Protein AF-0000000078525969 (afdb_homodimer)

Sequence (188 aa):
MNYDGILIGIGTFLIIGLLHPVVIKGEYYFGSRIWPFFLIGGILCIGFSLACAKGVLSALLAVLGFSLLWSIKELSEQKDRVEKGWFPKNPKRKMNYDGILIGIGTFLIIGLLHPVVIKGEYYFGSRIWPFFLIGGILCIGFSLACAKGVLSALLAVLGFSLLWSIKELSEQKDRVEKGWFPKNPKRK

pLDDT: mean 95.32, std 5.13, range [65.12, 98.69]

Organism: NCBI:txid29354

Structure (mmCIF, N/CA/C/O backbone):
data_AF-0000000078525969-model_v1
#
loop_
_entity.id
_entity.type
_entity.pdbx_description
1 polymer 'Membrane protein'
#
loop_
_atom_site.group_PDB
_atom_site.id
_atom_site.type_symbol
_atom_site.label_atom_id
_atom_site.label_alt_id
_atom_site.label_comp_id
_atom_site.label_asym_id
_atom_site.label_entity_id
_atom_site.label_seq_id
_atom_site.pdbx_PDB_ins_code
_atom_site.Cartn_x
_atom_site.Cartn_y
_atom_site.Cartn_z
_atom_site.occupancy
_atom_site.B_iso_or_equiv
_atom_site.auth_seq_id
_atom_site.auth_comp_id
_atom_site.auth_asym_id
_atom_site.auth_atom_id
_atom_site.pdbx_PDB_model_num
ATOM 1 N N . MET A 1 1 ? -7.133 -26.75 0.259 1 67.69 1 MET A N 1
ATOM 2 C CA . MET A 1 1 ? -6.926 -25.359 0.627 1 67.69 1 MET A CA 1
ATOM 3 C C . MET A 1 1 ? -5.75 -24.766 -0.141 1 67.69 1 MET A C 1
ATOM 5 O O . MET A 1 1 ? -4.75 -25.438 -0.377 1 67.69 1 MET A O 1
ATOM 9 N N . ASN A 1 2 ? -6.055 -23.641 -0.739 1 85.75 2 ASN A N 1
ATOM 10 C CA . ASN A 1 2 ? -4.992 -22.953 -1.462 1 85.75 2 ASN A CA 1
ATOM 11 C C . ASN A 1 2 ? -4.25 -21.969 -0.561 1 85.75 2 ASN A C 1
ATOM 13 O O . ASN A 1 2 ? -4.746 -20.875 -0.289 1 85.75 2 ASN A O 1
ATOM 17 N N . TYR A 1 3 ? -3.074 -22.422 -0.069 1 93.31 3 TYR A N 1
ATOM 18 C CA . TYR A 1 3 ? -2.312 -21.625 0.874 1 93.31 3 TYR A CA 1
ATOM 19 C C . TYR A 1 3 ? -1.424 -20.625 0.141 1 93.31 3 TYR A C 1
ATOM 21 O O . TYR A 1 3 ? -0.856 -19.719 0.758 1 93.31 3 TYR A O 1
ATOM 29 N N . ASP A 1 4 ? -1.367 -20.797 -1.108 1 94.25 4 ASP A N 1
ATOM 30 C CA . ASP A 1 4 ? -0.533 -19.906 -1.896 1 94.25 4 ASP A CA 1
ATOM 31 C C . ASP A 1 4 ? -1.059 -18.469 -1.828 1 94.25 4 ASP A C 1
ATOM 33 O O . ASP A 1 4 ? -0.278 -17.516 -1.735 1 94.25 4 ASP A O 1
ATOM 37 N N . GLY A 1 5 ? -2.365 -18.422 -1.893 1 95.56 5 GLY A N 1
ATOM 38 C CA . GLY A 1 5 ? -2.961 -17.094 -1.803 1 95.56 5 GLY A CA 1
ATOM 39 C C . GLY A 1 5 ? -2.625 -16.375 -0.509 1 95.56 5 GLY A C 1
ATOM 40 O O . GLY A 1 5 ? -2.314 -15.188 -0.518 1 95.56 5 GLY A O 1
ATOM 41 N N . ILE A 1 6 ? -2.65 -17.078 0.579 1 96.19 6 ILE A N 1
ATOM 42 C CA . ILE A 1 6 ? -2.371 -16.516 1.893 1 96.19 6 ILE A CA 1
ATOM 43 C C . ILE A 1 6 ? -0.908 -16.094 1.971 1 96.19 6 ILE A C 1
ATOM 45 O O . ILE A 1 6 ? -0.597 -15 2.463 1 96.19 6 ILE A O 1
ATOM 49 N N . LEU A 1 7 ? -0.068 -16.859 1.458 1 96.62 7 LEU A N 1
ATOM 50 C CA . LEU A 1 7 ? 1.354 -16.531 1.441 1 96.62 7 LEU A CA 1
ATOM 51 C C . LEU A 1 7 ? 1.615 -15.273 0.619 1 96.62 7 LEU A C 1
ATOM 53 O O . LEU A 1 7 ? 2.396 -14.414 1.026 1 96.62 7 LEU A O 1
ATOM 57 N N . ILE A 1 8 ? 0.982 -15.164 -0.495 1 97.44 8 ILE A N 1
ATOM 58 C CA . ILE A 1 8 ? 1.133 -13.992 -1.352 1 97.44 8 ILE A CA 1
ATOM 59 C C . ILE A 1 8 ? 0.577 -12.766 -0.643 1 97.44 8 ILE A C 1
ATOM 61 O O . ILE A 1 8 ? 1.186 -11.688 -0.677 1 97.44 8 ILE A O 1
ATOM 65 N N . GLY A 1 9 ? -0.574 -12.945 0.015 1 97.31 9 GLY A N 1
ATOM 66 C CA . GLY A 1 9 ? -1.135 -11.836 0.772 1 97.31 9 GLY A CA 1
ATOM 67 C C . GLY A 1 9 ? -0.206 -11.32 1.856 1 97.31 9 GLY A C 1
ATOM 68 O O . GLY A 1 9 ? 0.062 -10.117 1.936 1 97.31 9 GLY A O 1
ATOM 69 N N . ILE A 1 10 ? 0.305 -12.219 2.637 1 97.31 10 ILE A N 1
ATOM 70 C CA . ILE A 1 10 ? 1.215 -11.859 3.719 1 97.31 10 ILE A CA 1
ATOM 71 C C . ILE A 1 10 ? 2.488 -11.25 3.143 1 97.31 10 ILE A C 1
ATOM 73 O O . ILE A 1 10 ? 2.943 -10.203 3.607 1 97.31 10 ILE A O 1
ATOM 77 N N . GLY A 1 11 ? 3.066 -11.898 2.125 1 97.94 11 GLY A N 1
ATOM 78 C CA . GLY A 1 11 ? 4.258 -11.367 1.477 1 97.94 11 GLY A CA 1
ATOM 79 C C . GLY A 1 11 ? 4.059 -9.984 0.896 1 97.94 11 GLY A C 1
ATOM 80 O O . GLY A 1 11 ? 4.953 -9.133 0.975 1 97.94 11 GLY A O 1
ATOM 81 N N . THR A 1 12 ? 2.902 -9.742 0.298 1 98.25 12 THR A N 1
ATOM 82 C CA . THR A 1 12 ? 2.562 -8.445 -0.273 1 98.25 12 THR A CA 1
ATOM 83 C C . THR A 1 12 ? 2.615 -7.352 0.793 1 98.25 12 THR A C 1
ATOM 85 O O . THR A 1 12 ? 3.262 -6.32 0.602 1 98.25 12 THR A O 1
ATOM 88 N N . PHE A 1 13 ? 2.053 -7.598 1.927 1 97.31 13 PHE A N 1
ATOM 89 C CA . PHE A 1 13 ? 1.961 -6.559 2.945 1 97.31 13 PHE A CA 1
ATOM 90 C C . PHE A 1 13 ? 3.293 -6.383 3.664 1 97.31 13 PHE A C 1
ATOM 92 O O . PHE A 1 13 ? 3.621 -5.285 4.117 1 97.31 13 PHE A O 1
ATOM 99 N N . LEU A 1 14 ? 4.066 -7.418 3.727 1 97.62 14 LEU A N 1
ATOM 100 C CA . LEU A 1 14 ? 5.426 -7.27 4.234 1 97.62 14 LEU A CA 1
ATOM 101 C C . LEU A 1 14 ? 6.262 -6.398 3.301 1 97.62 14 LEU A C 1
ATOM 103 O O . LEU A 1 14 ? 6.977 -5.5 3.756 1 97.62 14 LEU A O 1
ATOM 107 N N . ILE A 1 15 ? 6.105 -6.602 1.96 1 98.31 15 ILE A N 1
ATOM 108 C CA . ILE A 1 15 ? 6.832 -5.832 0.957 1 98.31 15 ILE A CA 1
ATOM 109 C C . ILE A 1 15 ? 6.43 -4.363 1.038 1 98.31 15 ILE A C 1
ATOM 111 O O . ILE A 1 15 ? 7.285 -3.482 1.141 1 98.31 15 ILE A O 1
ATOM 115 N N . ILE A 1 16 ? 5.125 -4.156 1.036 1 97.06 16 ILE A N 1
ATOM 116 C CA . ILE A 1 16 ? 4.621 -2.787 1.026 1 97.06 16 ILE A CA 1
ATOM 117 C C . ILE A 1 16 ? 4.945 -2.107 2.355 1 97.06 16 ILE A C 1
ATOM 119 O O . ILE A 1 16 ? 5.375 -0.952 2.381 1 97.06 16 ILE A O 1
ATOM 123 N N . GLY A 1 17 ? 4.777 -2.832 3.469 1 94.88 17 GLY A N 1
ATOM 124 C CA . GLY A 1 17 ? 5.098 -2.293 4.781 1 94.88 17 GLY A CA 1
ATOM 125 C C . GLY A 1 17 ? 6.555 -1.887 4.918 1 94.88 17 GLY A C 1
ATOM 126 O O . GLY A 1 17 ? 6.867 -0.883 5.562 1 94.88 17 GLY A O 1
ATOM 127 N N . LEU A 1 18 ? 7.426 -2.559 4.32 1 96.62 18 LEU A N 1
ATOM 128 C CA . LEU A 1 18 ? 8.852 -2.271 4.391 1 96.62 18 LEU A CA 1
ATOM 129 C C . LEU A 1 18 ? 9.227 -1.128 3.451 1 96.62 18 LEU A C 1
ATOM 131 O O . LEU A 1 18 ? 10.117 -0.336 3.756 1 96.62 18 LEU A O 1
ATOM 135 N N . LEU A 1 19 ? 8.547 -0.994 2.367 1 97.25 19 LEU A N 1
ATOM 136 C CA . LEU A 1 19 ? 8.922 0.013 1.379 1 97.25 19 LEU A CA 1
ATOM 137 C C . LEU A 1 19 ? 8.469 1.401 1.822 1 9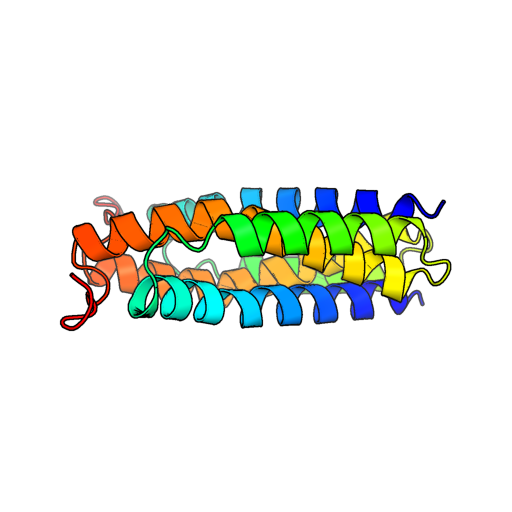7.25 19 LEU A C 1
ATOM 139 O O . LEU A 1 19 ? 9.094 2.404 1.47 1 97.25 19 LEU A O 1
ATOM 143 N N . HIS A 1 20 ? 7.492 1.436 2.764 1 95.06 20 HIS A N 1
ATOM 144 C CA . HIS A 1 20 ? 6.992 2.721 3.238 1 95.06 20 HIS A CA 1
ATOM 145 C C . HIS A 1 20 ? 8.078 3.498 3.975 1 95.06 20 HIS A C 1
ATOM 147 O O . HIS A 1 20 ? 8.445 4.605 3.568 1 95.06 20 HIS A O 1
ATOM 153 N N . PRO A 1 21 ? 8.609 2.947 4.961 1 95.75 21 PRO A N 1
ATOM 154 C CA . PRO A 1 21 ? 9.68 3.689 5.633 1 95.75 21 PRO A CA 1
ATOM 155 C C . PRO A 1 21 ? 10.898 3.908 4.742 1 95.75 21 PRO A C 1
ATOM 157 O O . PRO A 1 21 ? 11.602 4.91 4.891 1 95.75 21 PRO A O 1
ATOM 160 N N . VAL A 1 22 ? 11.125 3.049 3.855 1 97 22 VAL A N 1
ATOM 161 C CA . VAL A 1 22 ? 12.234 3.225 2.924 1 97 22 VAL A CA 1
ATOM 162 C C . VAL A 1 22 ? 12.031 4.5 2.109 1 97 22 VAL A C 1
ATOM 164 O O . VAL A 1 22 ? 12.969 5.281 1.925 1 97 22 VAL A O 1
ATOM 167 N N . VAL A 1 23 ? 10.812 4.691 1.634 1 97.5 23 VAL A N 1
ATOM 168 C CA . VAL A 1 23 ? 10.5 5.875 0.842 1 97.5 23 VAL A CA 1
ATOM 169 C C . VAL A 1 23 ? 10.664 7.129 1.699 1 97.5 23 VAL A C 1
ATOM 171 O O . VAL A 1 23 ? 11.219 8.133 1.245 1 97.5 23 VAL A O 1
ATOM 174 N N . ILE A 1 24 ? 10.227 7.035 2.945 1 96.81 24 ILE A N 1
ATOM 175 C CA . ILE A 1 24 ? 10.312 8.18 3.85 1 96.81 24 ILE A CA 1
ATOM 176 C C . ILE A 1 24 ? 11.781 8.516 4.105 1 96.81 24 ILE A C 1
ATOM 178 O O . ILE A 1 24 ? 12.195 9.664 3.941 1 96.81 24 ILE A O 1
ATOM 182 N N . LYS A 1 25 ? 12.492 7.547 4.453 1 96.5 25 LYS A N 1
ATOM 183 C CA . LYS A 1 25 ? 13.906 7.762 4.742 1 96.5 25 LYS A CA 1
ATOM 184 C C . LYS A 1 25 ? 14.672 8.141 3.479 1 96.5 25 LYS A C 1
ATOM 186 O O . LYS A 1 25 ? 15.609 8.938 3.529 1 96.5 25 LYS A O 1
ATOM 191 N N . GLY A 1 26 ? 14.344 7.523 2.359 1 96.25 26 GLY A N 1
ATOM 192 C CA . GLY A 1 26 ? 14.961 7.887 1.093 1 96.25 26 GLY A CA 1
ATOM 193 C C . GLY A 1 26 ? 14.805 9.352 0.751 1 96.25 26 GLY A C 1
ATOM 194 O O . GLY A 1 26 ? 15.766 10.016 0.35 1 96.25 26 GLY A O 1
ATOM 195 N N . GLU A 1 27 ? 13.562 9.766 0.896 1 95.75 27 GLU A N 1
ATOM 196 C CA . GLU A 1 27 ? 13.32 11.188 0.646 1 95.75 27 GLU A CA 1
ATOM 197 C C . GLU A 1 27 ? 14.094 12.062 1.634 1 95.75 27 GLU A C 1
ATOM 199 O O . GLU A 1 27 ? 14.617 13.109 1.262 1 95.75 27 GLU A O 1
ATOM 204 N N . TYR A 1 28 ? 14.141 11.648 2.875 1 95.94 28 TYR A N 1
ATOM 205 C CA . TYR A 1 28 ? 14.805 12.406 3.932 1 95.94 28 TYR A CA 1
ATOM 206 C C . TYR A 1 28 ? 16.297 12.539 3.652 1 95.94 28 TYR A C 1
ATOM 208 O O . TYR A 1 28 ? 16.844 13.641 3.723 1 95.94 28 TYR A O 1
ATOM 216 N N . TYR A 1 29 ? 16.938 11.531 3.24 1 96.06 29 TYR A N 1
ATOM 217 C CA . TYR A 1 29 ? 18.391 11.523 3.113 1 96.06 29 TYR A CA 1
ATOM 218 C C . TYR A 1 29 ? 18.812 11.922 1.706 1 96.06 29 TYR A C 1
ATOM 220 O O . TYR A 1 29 ? 19.844 12.594 1.527 1 96.06 29 TYR A O 1
ATOM 228 N N . PHE A 1 30 ? 18.078 11.586 0.65 1 95.19 30 PHE A N 1
ATOM 229 C CA . PHE A 1 30 ? 18.562 11.742 -0.715 1 95.19 30 PHE A CA 1
ATOM 230 C C . PHE A 1 30 ? 17.641 12.648 -1.52 1 95.19 30 PHE A C 1
ATOM 232 O O . PHE A 1 30 ? 17.984 13.078 -2.619 1 95.19 30 PHE A O 1
ATOM 239 N N . GLY A 1 31 ? 16.453 12.953 -1 1 92.62 31 GLY A N 1
ATOM 240 C CA . GLY A 1 31 ? 15.477 13.703 -1.769 1 92.62 31 GLY A CA 1
ATOM 241 C C . GLY A 1 31 ? 14.742 12.852 -2.787 1 92.62 31 GLY A C 1
ATOM 242 O O . GLY A 1 31 ? 14.938 11.641 -2.85 1 92.62 31 GLY A O 1
ATOM 243 N N . SER A 1 32 ? 13.891 13.445 -3.549 1 93.94 32 SER A N 1
ATOM 244 C CA . SER A 1 32 ? 13.047 12.719 -4.5 1 93.94 32 SER A CA 1
ATOM 245 C C . SER A 1 32 ? 13.836 12.336 -5.75 1 93.94 32 SER A C 1
ATOM 247 O O . SER A 1 32 ? 13.32 11.641 -6.625 1 93.94 32 SER A O 1
ATOM 249 N N . ARG A 1 33 ? 15.039 12.719 -5.742 1 94 33 ARG A N 1
ATOM 250 C CA . ARG A 1 33 ? 15.859 12.492 -6.93 1 94 33 ARG A CA 1
ATOM 251 C C . ARG A 1 33 ? 16.281 11.031 -7.031 1 94 33 ARG A C 1
ATOM 253 O O . ARG A 1 33 ? 16.812 10.602 -8.062 1 94 33 ARG A O 1
ATOM 260 N N . ILE A 1 34 ? 16.031 10.258 -6.07 1 96.19 34 ILE A N 1
ATOM 261 C CA . ILE A 1 34 ? 16.438 8.852 -6.055 1 96.19 34 ILE A CA 1
ATOM 262 C C . ILE A 1 34 ? 15.43 8.016 -6.828 1 96.19 34 ILE A C 1
ATOM 264 O O . ILE A 1 34 ? 15.508 6.781 -6.836 1 96.19 34 ILE A O 1
ATOM 268 N N . TRP A 1 35 ? 14.461 8.586 -7.504 1 97.06 35 TRP A N 1
ATOM 269 C CA . TRP A 1 35 ? 13.352 7.922 -8.188 1 97.06 35 TRP A CA 1
ATOM 270 C C . TRP A 1 35 ? 13.867 6.941 -9.234 1 97.06 35 TRP A C 1
ATOM 272 O O . TRP A 1 35 ? 13.266 5.891 -9.461 1 97.06 35 TRP A O 1
ATOM 282 N N . PRO A 1 36 ? 15.047 7.199 -9.93 1 98 36 PRO A N 1
ATOM 283 C CA . PRO A 1 36 ? 15.492 6.262 -10.961 1 98 36 PRO A CA 1
ATOM 284 C C . PRO A 1 36 ? 15.859 4.891 -10.398 1 98 36 PRO A C 1
ATOM 286 O O . PRO A 1 36 ? 15.703 3.877 -11.086 1 98 36 PRO A O 1
ATOM 289 N N . PHE A 1 37 ? 16.391 4.867 -9.211 1 97.62 37 PHE A N 1
ATOM 290 C CA . PHE A 1 37 ? 16.719 3.596 -8.578 1 97.62 37 PHE A CA 1
ATOM 291 C C . PHE A 1 37 ? 15.469 2.744 -8.391 1 97.62 37 PHE A C 1
ATOM 293 O O . PHE A 1 37 ? 15.5 1.526 -8.578 1 97.62 37 PHE A O 1
ATOM 300 N N . PHE A 1 38 ? 14.352 3.35 -8.039 1 98.44 38 PHE A N 1
ATOM 301 C CA . PHE A 1 38 ? 13.078 2.646 -7.91 1 98.44 38 PHE A CA 1
ATOM 302 C C . PHE A 1 38 ? 12.578 2.184 -9.273 1 98.44 38 PHE A C 1
ATOM 304 O O . PHE A 1 38 ? 12 1.098 -9.391 1 98.44 38 PHE A O 1
ATOM 311 N N . LEU A 1 39 ? 12.797 2.982 -10.266 1 98.38 39 LEU A N 1
ATOM 312 C CA . LEU A 1 39 ? 12.383 2.627 -11.617 1 98.38 39 LEU A CA 1
ATOM 313 C C . LEU A 1 39 ? 13.141 1.402 -12.117 1 98.38 39 LEU A C 1
ATOM 315 O O . LEU A 1 39 ? 12.531 0.438 -12.586 1 98.38 39 LEU A O 1
ATOM 319 N N . ILE A 1 40 ? 14.438 1.503 -12.008 1 98.62 40 ILE A N 1
ATOM 320 C CA . ILE A 1 40 ? 15.289 0.417 -12.484 1 98.62 40 ILE A CA 1
ATOM 321 C C . ILE A 1 40 ? 14.992 -0.855 -11.695 1 98.62 40 ILE A C 1
ATOM 323 O O . ILE A 1 40 ? 14.812 -1.927 -12.273 1 98.62 40 ILE A O 1
ATOM 327 N N . GLY A 1 41 ? 14.969 -0.744 -10.359 1 98.5 41 GLY A N 1
ATOM 328 C CA . GLY A 1 41 ? 14.625 -1.886 -9.523 1 98.5 41 GLY A CA 1
ATOM 329 C C . GLY A 1 41 ? 13.273 -2.49 -9.859 1 98.5 41 GLY A C 1
ATOM 330 O O . GLY A 1 41 ? 13.125 -3.713 -9.898 1 98.5 41 GLY A O 1
ATOM 331 N N . GLY A 1 42 ? 12.25 -1.605 -10.078 1 98.69 42 GLY A N 1
ATOM 332 C CA . GLY A 1 42 ? 10.922 -2.07 -10.438 1 98.69 42 GLY A CA 1
ATOM 333 C C . GLY A 1 42 ? 10.898 -2.85 -11.734 1 98.69 42 GLY A C 1
ATOM 334 O O . GLY A 1 42 ? 10.305 -3.928 -11.805 1 98.69 42 GLY A O 1
ATOM 335 N N . ILE A 1 43 ? 11.547 -2.357 -12.75 1 98.25 43 ILE A N 1
ATOM 336 C CA . ILE A 1 43 ? 11.586 -2.988 -14.062 1 98.25 43 ILE A CA 1
ATOM 337 C C . ILE A 1 43 ? 12.289 -4.34 -13.969 1 98.25 43 ILE A C 1
ATOM 339 O O . ILE A 1 43 ? 11.82 -5.332 -14.531 1 98.25 43 ILE A O 1
ATOM 343 N N . LEU A 1 44 ? 13.383 -4.398 -13.266 1 98.44 44 LEU A N 1
ATOM 344 C CA . LEU A 1 44 ? 14.133 -5.641 -13.094 1 98.44 44 LEU A CA 1
ATOM 345 C C . LEU A 1 44 ? 13.289 -6.688 -12.375 1 98.44 44 LEU A C 1
ATOM 347 O O . LEU A 1 44 ? 13.258 -7.852 -12.789 1 98.44 44 LEU A O 1
ATOM 351 N N . CYS A 1 45 ? 12.633 -6.316 -11.336 1 98.31 45 CYS A N 1
ATOM 352 C CA . CYS A 1 45 ? 11.805 -7.246 -10.578 1 98.31 45 CYS A CA 1
ATOM 353 C C . CYS A 1 45 ? 10.664 -7.777 -11.438 1 98.31 45 CYS A C 1
ATOM 355 O O . CYS A 1 45 ? 10.352 -8.969 -11.391 1 98.31 45 CYS A O 1
ATOM 357 N N . ILE A 1 46 ? 10.047 -6.895 -12.18 1 97.88 46 ILE A N 1
ATOM 358 C CA . ILE A 1 46 ? 8.961 -7.312 -13.062 1 97.88 46 ILE A CA 1
ATOM 359 C C . ILE A 1 46 ? 9.5 -8.281 -14.117 1 97.88 46 ILE A C 1
ATOM 361 O O . ILE A 1 46 ? 8.875 -9.297 -14.406 1 97.88 46 ILE A O 1
ATOM 365 N N . GLY A 1 47 ? 10.664 -7.961 -14.742 1 97.5 47 GLY A N 1
ATOM 366 C CA . GLY A 1 47 ? 11.305 -8.859 -15.688 1 97.5 47 GLY A CA 1
ATOM 367 C C . GLY A 1 47 ? 11.586 -10.234 -15.102 1 97.5 47 GLY A C 1
ATOM 368 O O . GLY A 1 47 ? 11.289 -11.25 -15.727 1 97.5 47 GLY A O 1
ATOM 369 N N . PHE A 1 48 ? 12.148 -10.281 -13.875 1 97.31 48 PHE A N 1
ATOM 370 C CA . PHE A 1 48 ? 12.461 -11.539 -13.211 1 97.31 48 PHE A CA 1
ATOM 371 C C . PHE A 1 48 ? 11.195 -12.312 -12.883 1 97.31 48 PHE A C 1
ATOM 373 O O . PHE A 1 48 ? 11.188 -13.547 -12.914 1 97.31 48 PHE A O 1
ATOM 380 N N . SER A 1 49 ? 10.156 -11.57 -12.492 1 97.5 49 SER A N 1
ATOM 381 C CA . SER A 1 49 ? 8.875 -12.219 -12.227 1 97.5 49 SER A CA 1
ATOM 382 C C . SER A 1 49 ? 8.391 -13.008 -13.445 1 97.5 49 SER A C 1
ATOM 384 O O . SER A 1 49 ? 7.879 -14.117 -13.305 1 97.5 49 SER A O 1
ATOM 386 N N . LEU A 1 50 ? 8.539 -12.477 -14.633 1 96.25 50 LEU A N 1
ATOM 387 C CA . LEU A 1 50 ? 8.094 -13.102 -15.867 1 96.25 50 LEU A CA 1
ATOM 388 C C . LEU A 1 50 ? 8.898 -14.367 -16.156 1 96.25 50 LEU A C 1
ATOM 390 O O . LEU A 1 50 ? 8.375 -15.32 -16.734 1 96.25 50 LEU A O 1
ATOM 394 N N . ALA A 1 51 ? 10.133 -14.367 -15.719 1 95.44 51 ALA A N 1
ATOM 395 C CA . ALA A 1 51 ? 11.039 -15.484 -15.984 1 95.44 51 ALA A CA 1
ATOM 396 C C . ALA A 1 51 ? 10.922 -16.547 -14.906 1 95.44 51 ALA A C 1
ATOM 398 O O . ALA A 1 51 ? 11.398 -17.672 -15.086 1 95.44 51 ALA A O 1
ATOM 399 N N . CYS A 1 52 ? 10.289 -16.203 -13.797 1 92.94 52 CYS A N 1
ATOM 400 C CA . CYS A 1 52 ? 10.203 -17.094 -12.641 1 92.94 52 CYS A CA 1
ATOM 401 C C . CYS A 1 52 ? 9.078 -18.109 -12.82 1 92.94 52 CYS A C 1
ATOM 403 O O . CYS A 1 52 ? 7.941 -17.734 -13.109 1 92.94 52 CYS A O 1
ATOM 405 N N . ALA A 1 53 ? 9.336 -19.438 -12.633 1 85.88 53 ALA A N 1
ATOM 406 C CA . ALA A 1 53 ? 8.359 -20.5 -12.859 1 85.88 53 ALA A CA 1
ATOM 407 C C . ALA A 1 53 ? 7.539 -20.766 -11.602 1 85.88 53 ALA A C 1
ATOM 409 O O . ALA A 1 53 ? 6.438 -21.328 -11.68 1 85.88 53 ALA A O 1
ATOM 410 N N . LYS A 1 54 ? 8.086 -20.469 -10.469 1 90.94 54 LYS A N 1
ATOM 411 C CA . LYS A 1 54 ? 7.371 -20.719 -9.219 1 90.94 54 LYS A CA 1
ATOM 412 C C . LYS A 1 54 ? 6.289 -19.672 -8.984 1 90.94 54 LYS A C 1
ATOM 414 O O . LYS A 1 54 ? 6.578 -18.469 -8.945 1 90.94 54 LYS A O 1
ATOM 419 N N . GLY A 1 55 ? 5.129 -20.094 -8.789 1 90.56 55 GLY A N 1
ATOM 420 C CA . GLY A 1 55 ? 3.957 -19.234 -8.75 1 90.56 55 GLY A CA 1
ATOM 421 C C . GLY A 1 55 ? 4.035 -18.172 -7.668 1 90.56 55 GLY A C 1
ATOM 422 O O . GLY A 1 55 ? 3.877 -16.969 -7.949 1 90.56 55 GLY A O 1
ATOM 423 N N . VAL A 1 56 ? 4.266 -18.625 -6.449 1 94.81 56 VAL A N 1
ATOM 424 C CA . VAL A 1 56 ? 4.301 -17.703 -5.32 1 94.81 56 VAL A CA 1
ATOM 425 C C . VAL A 1 56 ? 5.457 -16.719 -5.488 1 94.81 56 VAL A C 1
ATOM 427 O O . VAL A 1 56 ? 5.281 -15.516 -5.324 1 94.81 56 VAL A O 1
ATOM 430 N N . LEU A 1 57 ? 6.598 -17.188 -5.855 1 96.06 57 LEU A N 1
ATOM 431 C CA . LEU A 1 57 ? 7.77 -16.344 -6.035 1 96.06 57 LEU A CA 1
ATOM 432 C C . LEU A 1 57 ? 7.559 -15.359 -7.184 1 96.06 57 LEU A C 1
ATOM 434 O O . LEU A 1 57 ? 7.918 -14.18 -7.074 1 96.06 57 LEU A O 1
ATOM 438 N N . SER A 1 58 ? 7.039 -15.812 -8.281 1 97.44 58 SER A N 1
ATOM 439 C CA . SER A 1 58 ? 6.727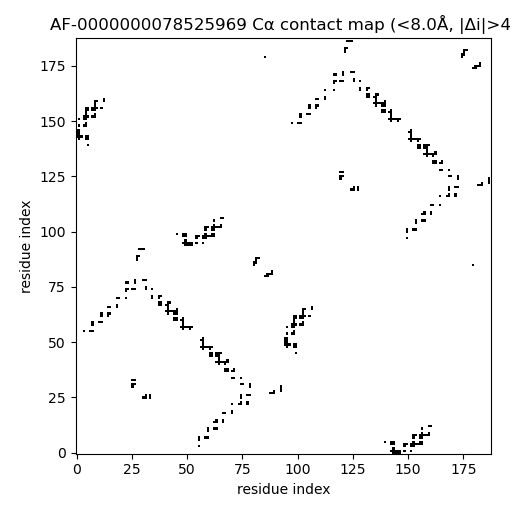 -14.938 -9.406 1 97.44 58 SER A CA 1
ATOM 440 C C . SER A 1 58 ? 5.777 -13.82 -8.992 1 97.44 58 SER A C 1
ATOM 442 O O . SER A 1 58 ? 5.992 -12.656 -9.344 1 97.44 58 SER A O 1
ATOM 444 N N . ALA A 1 59 ? 4.738 -14.18 -8.188 1 97.44 59 ALA A N 1
ATOM 445 C CA . ALA A 1 59 ? 3.756 -13.195 -7.73 1 97.44 59 ALA A CA 1
ATOM 446 C C . ALA A 1 59 ? 4.406 -12.156 -6.832 1 97.44 59 ALA A C 1
ATOM 448 O O . ALA A 1 59 ? 4.18 -10.953 -7 1 97.44 59 ALA A O 1
ATOM 449 N N . LEU A 1 60 ? 5.184 -12.562 -5.938 1 98.19 60 LEU A N 1
ATOM 450 C CA . LEU A 1 60 ? 5.797 -11.648 -4.98 1 98.19 60 LEU A CA 1
ATOM 451 C C . LEU A 1 60 ? 6.848 -10.773 -5.664 1 98.19 60 LEU A C 1
ATOM 453 O O . LEU A 1 60 ? 7.02 -9.609 -5.301 1 98.19 60 LEU A O 1
ATOM 457 N N . LEU A 1 61 ? 7.555 -11.312 -6.656 1 98.19 61 LEU A N 1
ATOM 458 C CA . LEU A 1 61 ? 8.477 -10.508 -7.441 1 98.19 61 LEU A CA 1
ATOM 459 C C . LEU A 1 61 ? 7.734 -9.422 -8.219 1 98.19 61 LEU A C 1
ATOM 461 O O . LEU A 1 61 ? 8.195 -8.281 -8.297 1 98.19 61 LEU A O 1
ATOM 465 N N . ALA A 1 62 ? 6.633 -9.742 -8.758 1 98.31 62 ALA A N 1
ATOM 466 C CA . ALA A 1 62 ? 5.812 -8.758 -9.461 1 98.31 62 ALA A CA 1
ATOM 467 C C . ALA A 1 62 ? 5.301 -7.691 -8.5 1 98.31 62 ALA A C 1
ATOM 469 O O . ALA A 1 62 ? 5.34 -6.496 -8.812 1 98.31 62 ALA A O 1
ATOM 470 N N . VAL A 1 63 ? 4.84 -8.125 -7.367 1 98.44 63 VAL A N 1
ATOM 471 C CA . VAL A 1 63 ? 4.355 -7.191 -6.359 1 98.44 63 VAL A CA 1
ATOM 472 C C . VAL A 1 63 ? 5.492 -6.262 -5.93 1 98.44 63 VAL A C 1
ATOM 474 O O . VAL A 1 63 ? 5.293 -5.055 -5.785 1 98.44 63 VAL A O 1
ATOM 477 N N . LEU A 1 64 ? 6.637 -6.836 -5.695 1 98.62 64 LEU A N 1
ATOM 478 C CA . LEU A 1 64 ? 7.789 -6.012 -5.355 1 98.62 64 LEU A CA 1
ATOM 479 C C . LEU A 1 64 ? 8.102 -5.02 -6.473 1 98.62 64 LEU A C 1
ATOM 481 O O . LEU A 1 64 ? 8.344 -3.842 -6.211 1 98.62 64 LEU A O 1
ATOM 485 N N . GLY A 1 65 ? 8.078 -5.477 -7.676 1 98.62 65 GLY A N 1
ATOM 486 C CA . GLY A 1 65 ? 8.336 -4.598 -8.805 1 98.62 65 GLY A CA 1
ATOM 487 C C . GLY A 1 65 ? 7.359 -3.443 -8.906 1 98.62 65 GLY A C 1
ATOM 488 O O . GLY A 1 65 ? 7.77 -2.285 -9.023 1 98.62 65 GLY A O 1
ATOM 489 N N . PHE A 1 66 ? 6.098 -3.719 -8.789 1 98.5 66 PHE A N 1
ATOM 490 C CA . PHE A 1 66 ? 5.078 -2.68 -8.859 1 98.5 66 PHE A CA 1
ATOM 491 C C . PHE A 1 66 ? 5.148 -1.769 -7.641 1 98.5 66 PHE A C 1
ATOM 493 O O . PHE A 1 66 ? 4.863 -0.572 -7.734 1 98.5 66 PHE A O 1
ATOM 500 N N . SER A 1 67 ? 5.496 -2.322 -6.469 1 98.38 67 SER A N 1
ATOM 501 C CA . SER A 1 67 ? 5.688 -1.498 -5.281 1 98.38 67 SER A CA 1
ATOM 502 C C . SER A 1 67 ? 6.832 -0.509 -5.473 1 98.38 67 SER A C 1
ATOM 504 O O . SER A 1 67 ? 6.746 0.642 -5.039 1 98.38 67 SER A O 1
ATOM 506 N N . LEU A 1 68 ? 7.891 -0.946 -6.078 1 98.56 68 LEU A N 1
ATOM 507 C CA . LEU A 1 68 ? 9.008 -0.054 -6.352 1 98.56 68 LEU A CA 1
ATOM 508 C C . LEU A 1 68 ? 8.602 1.047 -7.328 1 98.56 68 LEU A C 1
ATOM 510 O O . LEU A 1 68 ? 8.969 2.211 -7.141 1 98.56 68 LEU A O 1
ATOM 514 N N . LEU A 1 69 ? 7.855 0.735 -8.281 1 98.19 69 LEU A N 1
ATOM 515 C CA . LEU A 1 69 ? 7.367 1.741 -9.219 1 98.19 69 LEU A CA 1
ATOM 516 C C . LEU A 1 69 ? 6.41 2.705 -8.523 1 98.19 69 LEU A C 1
ATOM 518 O O . LEU A 1 69 ? 6.473 3.916 -8.742 1 98.19 69 LEU A O 1
ATOM 522 N N . TRP A 1 70 ? 5.508 2.154 -7.691 1 97.25 70 TRP A N 1
ATOM 523 C CA . TRP A 1 70 ? 4.578 2.988 -6.938 1 97.25 70 TRP A CA 1
ATOM 524 C C . TRP A 1 70 ? 5.328 3.926 -5.996 1 97.25 70 TRP A C 1
ATOM 526 O O . TRP A 1 70 ? 4.875 5.043 -5.734 1 97.25 70 TRP A O 1
ATOM 536 N N . SER A 1 71 ? 6.484 3.484 -5.52 1 97.56 71 SER A N 1
ATOM 537 C CA . SER A 1 71 ? 7.309 4.266 -4.602 1 97.56 71 SER A CA 1
ATOM 538 C C . SER A 1 71 ? 7.789 5.559 -5.25 1 97.56 71 SER A C 1
ATOM 540 O O . SER A 1 71 ? 8.094 6.527 -4.559 1 97.56 71 SER A O 1
ATOM 542 N N . ILE A 1 72 ? 7.824 5.566 -6.535 1 97.44 72 ILE A N 1
ATOM 543 C CA . ILE A 1 72 ? 8.219 6.781 -7.234 1 97.44 72 ILE A CA 1
ATOM 544 C C . ILE A 1 72 ? 7.191 7.883 -6.977 1 97.44 72 ILE A C 1
ATOM 546 O O . ILE A 1 72 ? 7.551 9.008 -6.633 1 97.44 72 ILE A O 1
ATOM 550 N N . LYS A 1 73 ? 5.914 7.523 -7.172 1 96 73 LYS A N 1
ATOM 551 C CA . LYS A 1 73 ? 4.848 8.469 -6.855 1 96 73 LYS A CA 1
ATOM 552 C C . LYS A 1 73 ? 4.867 8.844 -5.375 1 96 73 LYS A C 1
ATOM 554 O O . LYS A 1 73 ? 4.711 10.016 -5.027 1 96 73 LYS A O 1
ATOM 559 N N . GLU A 1 74 ? 5.09 7.879 -4.574 1 95.88 74 GLU A N 1
ATOM 560 C CA . GLU A 1 74 ? 5.109 8.094 -3.131 1 95.88 74 GLU A CA 1
ATOM 561 C C . GLU A 1 74 ? 6.238 9.031 -2.727 1 95.88 74 GLU A C 1
ATOM 563 O O . GLU A 1 74 ? 6.09 9.82 -1.788 1 95.88 74 GLU A O 1
ATOM 568 N N . LEU A 1 75 ? 7.352 8.891 -3.414 1 96.94 75 LEU A N 1
ATOM 569 C CA . LEU A 1 75 ? 8.477 9.781 -3.158 1 96.94 75 LEU A CA 1
ATOM 570 C C . LEU A 1 75 ? 8.078 11.234 -3.395 1 96.94 75 LEU A C 1
ATOM 572 O O . LEU A 1 75 ? 8.367 12.109 -2.57 1 96.94 75 LEU A O 1
ATOM 576 N N . SER A 1 76 ? 7.434 11.492 -4.453 1 96.25 76 SER A N 1
ATOM 577 C CA . SER A 1 76 ? 6.965 12.836 -4.777 1 96.25 76 SER A CA 1
ATOM 578 C C . SER A 1 76 ? 5.957 13.336 -3.748 1 96.25 76 SER A C 1
ATOM 580 O O . SER A 1 76 ? 6.027 14.484 -3.307 1 96.25 76 SER A O 1
ATOM 582 N N . GLU A 1 77 ? 5.047 12.461 -3.338 1 95.94 77 GLU A N 1
ATOM 583 C CA . GLU A 1 77 ? 4.055 12.828 -2.326 1 95.94 77 GLU A CA 1
ATOM 584 C C . GLU A 1 77 ? 4.719 13.094 -0.979 1 95.94 77 GLU A C 1
ATOM 586 O O . GLU A 1 77 ? 4.289 13.977 -0.235 1 95.94 77 GLU A O 1
ATOM 591 N N . GLN A 1 78 ? 5.676 12.273 -0.75 1 95.56 78 GLN A N 1
ATOM 592 C CA . GLN A 1 78 ? 6.41 12.484 0.492 1 95.56 78 GLN A CA 1
ATOM 593 C C . GLN A 1 78 ? 7.098 13.844 0.504 1 95.56 78 GLN A C 1
ATOM 595 O O . GLN A 1 78 ? 7.098 14.539 1.524 1 95.56 78 GLN A O 1
ATOM 600 N N . LYS A 1 79 ? 7.711 14.195 -0.595 1 96.31 79 LYS A N 1
ATOM 601 C CA . LYS A 1 79 ? 8.297 15.523 -0.724 1 96.31 79 LYS A CA 1
ATOM 602 C C . LYS A 1 79 ? 7.266 16.609 -0.446 1 96.31 79 LYS A C 1
ATOM 604 O O . LYS A 1 79 ? 7.547 17.562 0.275 1 96.31 79 LYS A O 1
ATOM 609 N N . ASP A 1 80 ? 6.062 16.453 -1.036 1 96.69 80 ASP A N 1
ATOM 610 C CA . ASP A 1 80 ? 4.977 17.406 -0.81 1 96.69 80 ASP A CA 1
ATOM 611 C C . ASP A 1 80 ? 4.617 17.484 0.672 1 96.69 80 ASP A C 1
ATOM 613 O O . ASP A 1 80 ? 4.371 18.578 1.199 1 96.69 80 ASP A O 1
ATOM 617 N N . ARG A 1 81 ? 4.609 16.422 1.347 1 95.5 81 ARG A N 1
ATOM 618 C CA . ARG A 1 81 ? 4.285 16.375 2.77 1 95.5 81 ARG A CA 1
ATOM 619 C C . ARG A 1 81 ? 5.336 17.109 3.596 1 95.5 81 ARG A C 1
ATOM 621 O O . ARG A 1 81 ? 5.004 17.766 4.586 1 95.5 81 ARG A O 1
ATOM 628 N N . VAL A 1 82 ? 6.531 16.953 3.16 1 95.38 82 VAL A N 1
ATOM 629 C CA . VAL A 1 82 ? 7.613 17.641 3.85 1 95.38 82 VAL A CA 1
ATOM 630 C C . VAL A 1 82 ? 7.484 19.141 3.641 1 95.38 82 VAL A C 1
ATOM 632 O O . VAL A 1 82 ? 7.637 19.922 4.586 1 95.38 82 VAL A O 1
ATOM 635 N N . GLU A 1 83 ? 7.152 19.5 2.461 1 95.62 83 GLU A N 1
ATOM 636 C CA . GLU A 1 83 ? 6.996 20.906 2.135 1 95.62 83 GLU A CA 1
ATOM 637 C C . GLU A 1 83 ? 5.828 21.531 2.902 1 95.62 83 GLU A C 1
ATOM 639 O O . GLU A 1 83 ? 5.871 22.703 3.266 1 95.62 83 GLU A O 1
ATOM 644 N N . LYS A 1 84 ? 4.828 20.688 3.217 1 95.5 84 LYS A N 1
ATOM 645 C CA . LYS A 1 84 ? 3.66 21.141 3.967 1 95.5 84 LYS A CA 1
ATOM 646 C C . LYS A 1 84 ? 3.932 21.125 5.469 1 95.5 84 LYS A C 1
ATOM 648 O O . LYS A 1 84 ? 3.084 21.531 6.262 1 95.5 84 LYS A O 1
ATOM 653 N N . GLY A 1 85 ? 5.035 20.516 5.832 1 93.25 85 GLY A N 1
ATOM 654 C CA . GLY A 1 85 ? 5.449 20.531 7.227 1 93.25 85 GLY A CA 1
ATOM 655 C C . GLY A 1 85 ? 4.957 19.328 8.008 1 93.25 85 GLY A C 1
ATOM 656 O O . GLY A 1 85 ? 5.008 19.312 9.242 1 93.25 85 GLY A O 1
ATOM 657 N N . TRP A 1 86 ? 4.469 18.375 7.305 1 93.44 86 TRP A N 1
ATOM 658 C CA . TRP A 1 86 ? 3.934 17.188 7.965 1 93.44 86 TRP A CA 1
ATOM 659 C C . TRP A 1 86 ? 5.059 16.281 8.43 1 93.44 86 TRP A C 1
ATOM 661 O O . TRP A 1 86 ? 4.902 15.539 9.406 1 93.44 86 TRP A O 1
ATOM 671 N N . PHE A 1 87 ? 6.223 16.281 7.727 1 93.38 87 PHE A N 1
ATOM 672 C CA . PHE A 1 87 ? 7.41 15.5 8.047 1 93.38 87 PHE A CA 1
ATOM 673 C C . PHE A 1 87 ? 8.648 16.391 8.07 1 93.38 87 PHE A C 1
ATOM 675 O O . PHE A 1 87 ? 8.695 17.422 7.387 1 93.38 87 PHE A O 1
ATOM 682 N N . PRO A 1 88 ? 9.539 15.93 8.805 1 93.19 88 PRO A N 1
ATOM 683 C CA . PRO A 1 88 ? 10.734 16.781 8.922 1 93.19 88 PRO A CA 1
ATOM 684 C C . PRO A 1 88 ? 11.586 16.766 7.652 1 93.19 88 PRO A C 1
ATOM 686 O O . PRO A 1 88 ? 11.703 15.734 6.988 1 93.19 88 PRO A O 1
ATOM 689 N N . LYS A 1 89 ? 12.133 17.938 7.32 1 93.69 89 LYS A N 1
ATOM 690 C CA . LYS A 1 89 ? 13.125 18.094 6.262 1 93.69 89 LYS A CA 1
ATOM 691 C C . LYS A 1 89 ? 14.539 17.859 6.789 1 93.69 89 LYS A C 1
ATOM 693 O O . LYS A 1 89 ? 14.867 18.281 7.906 1 93.69 89 LYS A O 1
ATOM 698 N N . ASN A 1 90 ? 15.289 17.109 5.992 1 93.38 90 ASN A N 1
ATOM 699 C CA . ASN A 1 90 ? 16.688 16.922 6.387 1 93.38 90 ASN A CA 1
ATOM 700 C C . ASN A 1 90 ? 17.469 18.234 6.316 1 93.38 90 ASN A C 1
ATOM 702 O O . ASN A 1 90 ? 17.703 18.766 5.23 1 93.38 90 ASN A O 1
ATOM 706 N N . PRO A 1 91 ? 17.953 18.656 7.43 1 90.56 91 PRO A N 1
ATOM 707 C CA . PRO A 1 91 ? 18.672 19.938 7.434 1 90.56 91 PRO A CA 1
ATOM 708 C C . PRO A 1 91 ? 20.016 19.859 6.723 1 90.56 91 PRO A C 1
ATOM 710 O O . PRO A 1 91 ? 20.594 20.891 6.363 1 90.56 91 PRO A O 1
ATOM 713 N N . LYS A 1 92 ? 20.469 18.734 6.535 1 91.44 92 LYS A N 1
ATOM 714 C CA . LYS A 1 92 ? 21.781 18.562 5.918 1 91.44 92 LYS A CA 1
ATOM 715 C C . LYS A 1 92 ? 21.672 18.469 4.398 1 91.44 92 LYS A C 1
ATOM 717 O O . LYS A 1 92 ? 22.672 18.453 3.691 1 91.44 92 LYS A O 1
ATOM 722 N N . ARG A 1 93 ? 20.438 18.359 3.957 1 82.81 93 ARG A N 1
ATOM 723 C CA . ARG A 1 93 ? 20.219 18.266 2.518 1 82.81 93 ARG A CA 1
ATOM 724 C C . ARG A 1 93 ? 19.953 19.641 1.913 1 82.81 93 ARG A C 1
ATOM 726 O O . ARG A 1 93 ? 19.203 20.438 2.484 1 82.81 93 ARG A O 1
ATOM 733 N N . LYS A 1 94 ? 20.781 20.062 1.113 1 65.12 94 LYS A N 1
ATOM 734 C CA . LYS A 1 94 ? 20.688 21.375 0.458 1 65.12 94 LYS A CA 1
ATOM 735 C C . LYS A 1 94 ? 19.672 21.344 -0.681 1 65.12 94 LYS A C 1
ATOM 737 O O . LYS A 1 94 ? 19.547 20.344 -1.388 1 65.12 94 LYS A O 1
ATOM 742 N N . MET B 1 1 ? 6.527 -18.047 -19.938 1 66.56 1 MET B N 1
ATOM 743 C CA . MET B 1 1 ? 6.352 -16.812 -19.156 1 66.56 1 MET B CA 1
ATOM 744 C C . MET B 1 1 ? 5.18 -16.953 -18.188 1 66.56 1 MET B C 1
ATOM 746 O O . MET B 1 1 ? 4.16 -17.562 -18.531 1 66.56 1 MET B O 1
ATOM 750 N N . ASN B 1 2 ? 5.504 -16.672 -16.953 1 85.25 2 ASN B N 1
ATOM 751 C CA . ASN B 1 2 ? 4.441 -16.719 -15.961 1 85.25 2 ASN B CA 1
ATOM 752 C C . ASN B 1 2 ? 3.748 -15.359 -15.828 1 85.25 2 ASN B C 1
ATOM 754 O O . ASN B 1 2 ? 4.285 -14.438 -15.203 1 85.25 2 ASN B O 1
ATOM 758 N N . TYR B 1 3 ? 2.559 -15.25 -16.484 1 93.19 3 TYR B N 1
ATOM 759 C CA . TYR B 1 3 ? 1.838 -13.977 -16.5 1 93.19 3 TYR B CA 1
ATOM 760 C C . TYR B 1 3 ? 0.974 -13.828 -15.258 1 93.19 3 TYR B C 1
ATOM 762 O O . TYR B 1 3 ? 0.444 -12.742 -14.992 1 93.19 3 TYR B O 1
ATOM 770 N N . ASP B 1 4 ? 0.908 -14.883 -14.547 1 94.19 4 ASP B N 1
ATOM 771 C CA . ASP B 1 4 ? 0.091 -14.836 -13.344 1 94.19 4 ASP B CA 1
ATOM 772 C C . ASP B 1 4 ? 0.658 -13.836 -12.328 1 94.19 4 ASP B C 1
ATOM 774 O O . ASP B 1 4 ? -0.094 -13.109 -11.68 1 94.19 4 ASP B O 1
ATOM 778 N N . GLY B 1 5 ? 1.962 -13.891 -12.281 1 95.5 5 GLY B N 1
ATOM 779 C CA . GLY B 1 5 ? 2.598 -12.953 -11.367 1 95.5 5 GLY B CA 1
ATOM 780 C C . GLY B 1 5 ? 2.301 -11.508 -11.703 1 95.5 5 GLY B C 1
ATOM 781 O O . GLY B 1 5 ? 2.021 -10.703 -10.805 1 95.5 5 GLY B O 1
ATOM 782 N N . ILE B 1 6 ? 2.316 -11.172 -12.953 1 96.12 6 ILE B N 1
ATOM 783 C CA . ILE B 1 6 ? 2.07 -9.805 -13.406 1 96.12 6 ILE B CA 1
ATOM 784 C C . ILE B 1 6 ? 0.62 -9.422 -13.125 1 96.12 6 ILE B C 1
ATOM 786 O O . ILE B 1 6 ? 0.345 -8.32 -12.641 1 96.12 6 ILE B O 1
ATOM 790 N N . LEU B 1 7 ? -0.248 -10.297 -13.352 1 96.62 7 LEU B N 1
ATOM 791 C CA . LEU B 1 7 ? -1.66 -10.055 -13.078 1 96.62 7 LEU B CA 1
ATOM 792 C C . LEU B 1 7 ? -1.897 -9.812 -11.594 1 96.62 7 LEU B C 1
ATOM 794 O O . LEU B 1 7 ? -2.648 -8.914 -11.219 1 96.62 7 LEU B O 1
ATOM 798 N N . ILE B 1 8 ? -1.276 -10.586 -10.781 1 97.44 8 ILE B N 1
ATOM 799 C CA . ILE B 1 8 ? -1.405 -10.43 -9.336 1 97.44 8 ILE B CA 1
ATOM 800 C C . ILE B 1 8 ? -0.807 -9.094 -8.898 1 97.44 8 ILE B C 1
ATOM 802 O O . ILE B 1 8 ? -1.388 -8.383 -8.078 1 97.44 8 ILE B O 1
ATOM 806 N N . GLY B 1 9 ? 0.349 -8.75 -9.492 1 97.38 9 GLY B N 1
ATOM 807 C CA . GLY B 1 9 ? 0.951 -7.465 -9.18 1 97.38 9 GLY B CA 1
ATOM 808 C C . GLY B 1 9 ? 0.052 -6.289 -9.516 1 97.38 9 GLY B C 1
ATOM 809 O O . GLY B 1 9 ? -0.182 -5.418 -8.68 1 97.38 9 GLY B O 1
ATOM 810 N N . ILE B 1 10 ? -0.472 -6.297 -10.703 1 97.31 10 ILE B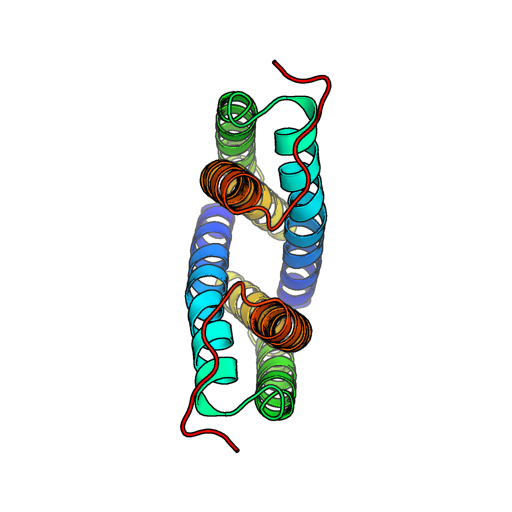 N 1
ATOM 811 C CA . ILE B 1 10 ? -1.356 -5.23 -11.156 1 97.31 10 ILE B CA 1
ATOM 812 C C . ILE B 1 10 ? -2.621 -5.207 -10.297 1 97.31 10 ILE B C 1
ATOM 814 O O . ILE B 1 10 ? -3.043 -4.148 -9.828 1 97.31 10 ILE B O 1
ATOM 818 N N . GLY B 1 11 ? -3.227 -6.379 -10.094 1 98 11 GLY B N 1
ATOM 819 C CA . GLY B 1 11 ? -4.41 -6.473 -9.258 1 98 11 GLY B CA 1
ATOM 820 C C . GLY B 1 11 ? -4.18 -5.98 -7.84 1 98 11 GLY B C 1
ATOM 821 O O . GLY B 1 11 ? -5.047 -5.328 -7.254 1 98 11 GLY B O 1
ATOM 822 N N . THR B 1 12 ? -3.033 -6.297 -7.27 1 98.31 12 THR B N 1
ATOM 823 C CA . THR B 1 12 ? -2.664 -5.863 -5.93 1 98.31 12 THR B CA 1
ATOM 824 C C . THR B 1 12 ? -2.67 -4.34 -5.832 1 98.31 12 THR B C 1
ATOM 826 O O . THR B 1 12 ? -3.289 -3.771 -4.93 1 98.31 12 THR B O 1
ATOM 829 N N . PHE B 1 13 ? -2.094 -3.68 -6.773 1 97.38 13 PHE B N 1
ATOM 830 C CA . PHE B 1 13 ? -1.957 -2.23 -6.684 1 97.38 13 PHE B CA 1
ATOM 831 C C . PHE B 1 13 ? -3.271 -1.54 -7.027 1 97.38 13 PHE B C 1
ATOM 833 O O . PHE B 1 13 ? -3.562 -0.456 -6.516 1 97.38 13 PHE B O 1
ATOM 840 N N . LEU B 1 14 ? -4.07 -2.158 -7.824 1 97.69 14 LEU B N 1
ATOM 841 C CA . LEU B 1 14 ? -5.418 -1.643 -8.039 1 97.69 14 LEU B CA 1
ATOM 842 C C . LEU B 1 14 ? -6.242 -1.726 -6.762 1 97.69 14 LEU B C 1
ATOM 844 O O . LEU B 1 14 ? -6.926 -0.767 -6.395 1 97.69 14 LEU B O 1
ATOM 848 N N . ILE B 1 15 ? -6.113 -2.869 -6.012 1 98.31 15 ILE B N 1
ATOM 849 C CA . ILE B 1 15 ? -6.836 -3.078 -4.762 1 98.31 15 ILE B CA 1
ATOM 850 C C . ILE B 1 15 ? -6.391 -2.043 -3.729 1 98.31 15 ILE B C 1
ATOM 852 O O . ILE B 1 15 ? -7.223 -1.352 -3.137 1 98.31 15 ILE B O 1
ATOM 856 N N . ILE B 1 16 ? -5.086 -1.941 -3.582 1 97.12 16 ILE B N 1
ATOM 857 C CA . ILE B 1 16 ? -4.547 -1.045 -2.564 1 97.12 16 ILE B CA 1
ATOM 858 C C . ILE B 1 16 ? -4.832 0.405 -2.951 1 97.12 16 ILE B C 1
ATOM 860 O O . ILE B 1 16 ? -5.227 1.211 -2.105 1 97.12 16 ILE B O 1
ATOM 864 N N . GLY B 1 17 ? -4.664 0.742 -4.242 1 95 17 GLY B N 1
ATOM 865 C CA . GLY B 1 17 ? -4.953 2.084 -4.723 1 95 17 GLY B CA 1
ATOM 866 C C . GLY B 1 17 ? -6.398 2.496 -4.496 1 95 17 GLY B C 1
ATOM 867 O O . GLY B 1 17 ? -6.672 3.654 -4.172 1 95 17 GLY B O 1
ATOM 868 N N . LEU B 1 18 ? -7.305 1.623 -4.586 1 96.75 18 LEU B N 1
ATOM 869 C CA . LEU B 1 18 ? -8.719 1.906 -4.402 1 96.75 18 LEU B CA 1
ATOM 870 C C . LEU B 1 18 ? -9.07 1.992 -2.92 1 96.75 18 LEU B C 1
ATOM 872 O O . LEU B 1 18 ? -9.945 2.771 -2.529 1 96.75 18 LEU B O 1
ATOM 876 N N . LEU B 1 19 ? -8.398 1.266 -2.1 1 97.38 19 LEU B N 1
ATOM 877 C CA . LEU B 1 19 ? -8.742 1.226 -0.683 1 97.38 19 LEU B CA 1
ATOM 878 C C . LEU B 1 19 ? -8.25 2.477 0.035 1 97.38 19 LEU B C 1
ATOM 880 O O . LEU B 1 19 ? -8.844 2.906 1.025 1 97.38 19 LEU B O 1
ATOM 884 N N . HIS B 1 20 ? -7.27 3.168 -0.6 1 95.19 20 HIS B N 1
ATOM 885 C CA . HIS B 1 20 ? -6.73 4.371 0.021 1 95.19 20 HIS B CA 1
ATOM 886 C C . HIS B 1 20 ? -7.793 5.461 0.125 1 95.19 20 HIS B C 1
ATOM 888 O O . HIS B 1 20 ? -8.125 5.91 1.226 1 95.19 20 HIS B O 1
ATOM 894 N N . PRO B 1 21 ? -8.344 5.828 -0.932 1 95.94 21 PRO B N 1
ATOM 895 C CA . PRO B 1 21 ? -9.383 6.852 -0.815 1 95.94 21 PRO B CA 1
ATOM 896 C C . PRO B 1 21 ? -10.602 6.367 -0.034 1 95.94 21 PRO B C 1
ATOM 898 O O . PRO B 1 21 ? -11.281 7.164 0.617 1 95.94 21 PRO B O 1
ATOM 901 N N . VAL B 1 22 ? -10.852 5.133 -0.076 1 97.06 22 VAL B N 1
ATOM 902 C CA . VAL B 1 22 ? -11.961 4.586 0.698 1 97.06 22 VAL B CA 1
ATOM 903 C C . VAL B 1 22 ? -11.727 4.836 2.186 1 97.06 22 VAL B C 1
ATOM 905 O O . VAL B 1 22 ? -12.641 5.246 2.906 1 97.06 22 VAL B O 1
ATOM 908 N N . VAL B 1 23 ? -10.508 4.598 2.635 1 97.56 23 VAL B N 1
ATOM 909 C CA . VAL B 1 23 ? -10.164 4.805 4.039 1 97.56 23 VAL B CA 1
ATOM 910 C C . VAL B 1 23 ? -10.289 6.285 4.391 1 97.56 23 VAL B C 1
ATOM 912 O O . VAL B 1 23 ? -10.828 6.637 5.441 1 97.56 23 VAL B O 1
ATOM 915 N N . ILE B 1 24 ? -9.844 7.133 3.482 1 96.94 24 ILE B N 1
ATOM 916 C CA . ILE B 1 24 ? -9.898 8.57 3.719 1 96.94 24 ILE B CA 1
ATOM 917 C C . ILE B 1 24 ? -11.352 9.023 3.822 1 96.94 24 ILE B C 1
ATOM 919 O O . ILE B 1 24 ? -11.734 9.68 4.789 1 96.94 24 ILE B O 1
ATOM 923 N N . LYS B 1 25 ? -12.094 8.648 2.869 1 96.56 25 LYS B N 1
ATOM 924 C CA . LYS B 1 25 ? -13.5 9.039 2.859 1 96.56 25 LYS B CA 1
ATOM 925 C C . LYS B 1 25 ? -14.266 8.375 4 1 96.56 25 LYS B C 1
ATOM 927 O O . LYS B 1 25 ? -15.18 8.977 4.57 1 96.56 25 LYS B O 1
ATOM 932 N N . GLY B 1 26 ? -13.953 7.121 4.301 1 96.31 26 GLY B N 1
ATOM 933 C CA . GLY B 1 26 ? -14.57 6.445 5.434 1 96.31 26 GLY B CA 1
ATOM 934 C C . GLY B 1 26 ? -14.375 7.18 6.742 1 96.31 26 GLY B C 1
ATOM 935 O O . GLY B 1 26 ? -15.32 7.352 7.512 1 96.31 26 GLY B O 1
ATOM 936 N N . GLU B 1 27 ? -13.133 7.539 6.938 1 96 27 GLU B N 1
ATOM 937 C CA . GLU B 1 27 ? -12.852 8.305 8.148 1 96 27 GLU B CA 1
ATOM 938 C C . GLU B 1 27 ? -13.594 9.641 8.141 1 96 27 GLU B C 1
ATOM 940 O O . GLU B 1 27 ? -14.102 10.086 9.172 1 96 27 GLU B O 1
ATOM 945 N N . TYR B 1 28 ? -13.641 10.281 6.988 1 96.06 28 TYR B N 1
ATOM 946 C CA . TYR B 1 28 ? -14.273 11.586 6.844 1 96.06 28 TYR B CA 1
ATOM 947 C C . TYR B 1 28 ? -15.766 11.508 7.156 1 96.06 28 TYR B C 1
ATOM 949 O O . TYR B 1 28 ? -16.281 12.32 7.926 1 96.06 28 TYR B O 1
ATOM 957 N N . TYR B 1 29 ? -16.438 10.539 6.703 1 96.19 29 TYR B N 1
ATOM 958 C CA . TYR B 1 29 ? -17.891 10.477 6.809 1 96.19 29 TYR B CA 1
ATOM 959 C C . TYR B 1 29 ? -18.312 9.719 8.062 1 96.19 29 TYR B C 1
ATOM 961 O O . TYR B 1 29 ? -19.312 10.062 8.695 1 96.19 29 TYR B O 1
ATOM 969 N N . PHE B 1 30 ? -17.594 8.695 8.508 1 95.31 30 PHE B N 1
ATOM 970 C CA . PHE B 1 30 ? -18.094 7.801 9.555 1 95.31 30 PHE B CA 1
ATOM 971 C C . PHE B 1 30 ? -17.141 7.793 10.75 1 95.31 30 PHE B C 1
ATOM 973 O O . PHE B 1 30 ? -17.484 7.277 11.812 1 95.31 30 PHE B O 1
ATOM 980 N N . GLY B 1 31 ? -15.953 8.352 10.609 1 92.81 31 GLY B N 1
ATOM 981 C CA . GLY B 1 31 ? -14.961 8.258 11.664 1 92.81 31 GLY B CA 1
ATOM 982 C C . GLY B 1 31 ? -14.258 6.918 11.711 1 92.81 31 GLY B C 1
ATOM 983 O O . GLY B 1 31 ? -14.5 6.055 10.867 1 92.81 31 GLY B O 1
ATOM 984 N N . SER B 1 32 ? -13.406 6.723 12.648 1 94.19 32 SER B N 1
ATOM 985 C CA . SER B 1 32 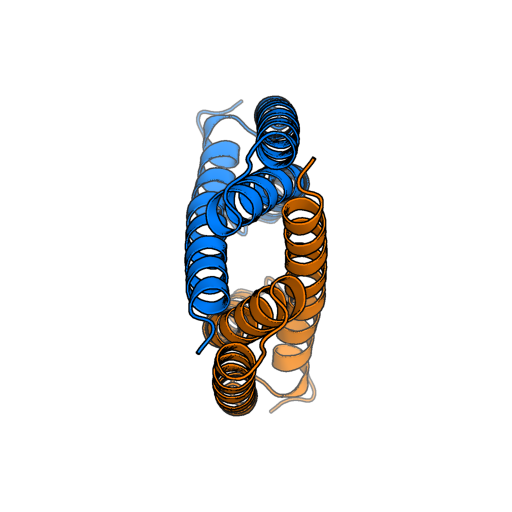? -12.602 5.512 12.742 1 94.19 32 SER B CA 1
ATOM 986 C C . SER B 1 32 ? -13.406 4.352 13.312 1 94.19 32 SER B C 1
ATOM 988 O O . SER B 1 32 ? -12.914 3.221 13.375 1 94.19 32 SER B O 1
ATOM 990 N N . ARG B 1 33 ? -14.602 4.648 13.609 1 94.12 33 ARG B N 1
ATOM 991 C CA . ARG B 1 33 ? -15.43 3.637 14.25 1 94.12 33 ARG B CA 1
ATOM 992 C C . ARG B 1 33 ? -15.898 2.594 13.242 1 94.12 33 ARG B C 1
ATOM 994 O O . ARG B 1 33 ? -16.453 1.561 13.617 1 94.12 33 ARG B O 1
ATOM 1001 N N . ILE B 1 34 ? -15.656 2.773 12.016 1 96.25 34 ILE B N 1
ATOM 1002 C CA . ILE B 1 34 ? -16.109 1.86 10.969 1 96.25 34 ILE B CA 1
ATOM 1003 C C . ILE B 1 34 ? -15.125 0.694 10.852 1 96.25 34 ILE B C 1
ATOM 1005 O O . ILE B 1 34 ? -15.25 -0.132 9.938 1 96.25 34 ILE B O 1
ATOM 1009 N N . TRP B 1 35 ? -14.156 0.552 11.727 1 97.12 35 TRP B N 1
ATOM 1010 C CA . TRP B 1 35 ? -13.078 -0.428 11.664 1 97.12 35 TRP B CA 1
ATOM 1011 C C . TRP B 1 35 ? -13.633 -1.849 11.648 1 97.12 35 TRP B C 1
ATOM 1013 O O . TRP B 1 35 ? -13.062 -2.736 11.008 1 97.12 35 TRP B O 1
ATOM 1023 N N . PRO B 1 36 ? -14.812 -2.162 12.312 1 98.06 36 PRO B N 1
ATOM 1024 C CA . PRO B 1 36 ? -15.289 -3.545 12.32 1 98.06 36 PRO B CA 1
ATOM 1025 C C . PRO B 1 36 ? -15.688 -4.039 10.93 1 98.06 36 PRO B C 1
ATOM 1027 O O . PRO B 1 36 ? -15.578 -5.23 10.641 1 98.06 36 PRO B O 1
ATOM 1030 N N . PHE B 1 37 ? -16.188 -3.164 10.125 1 97.62 37 PHE B N 1
ATOM 1031 C CA . PHE B 1 37 ? -16.562 -3.539 8.766 1 97.62 37 PHE B CA 1
ATOM 1032 C C . PHE B 1 37 ? -15.336 -4.004 7.988 1 97.62 37 PHE B C 1
ATOM 1034 O O . PHE B 1 37 ? -15.406 -4.961 7.211 1 97.62 37 PHE B O 1
ATOM 1041 N N . PHE B 1 38 ? -14.195 -3.369 8.188 1 98.44 38 PHE B N 1
ATOM 1042 C CA . PHE B 1 38 ? -12.945 -3.785 7.562 1 98.44 38 PHE B CA 1
ATOM 1043 C C . PHE B 1 38 ? -12.477 -5.121 8.125 1 98.44 38 PHE B C 1
ATOM 1045 O O . PHE B 1 38 ? -11.938 -5.953 7.395 1 98.44 38 PHE B O 1
ATOM 1052 N N . LEU B 1 39 ? -12.688 -5.312 9.391 1 98.44 39 LEU B N 1
ATOM 1053 C CA . LEU B 1 39 ? -12.305 -6.566 10.023 1 98.44 39 LEU B CA 1
ATOM 1054 C C . LEU B 1 39 ? -13.109 -7.734 9.461 1 98.44 39 LEU B C 1
ATOM 1056 O O . LEU B 1 39 ? -12.531 -8.75 9.055 1 98.44 39 LEU B O 1
ATOM 1060 N N . ILE B 1 40 ? -14.398 -7.547 9.477 1 98.62 40 ILE B N 1
ATOM 1061 C CA . ILE B 1 40 ? -15.297 -8.602 9 1 98.62 40 ILE B CA 1
ATOM 1062 C C . ILE B 1 40 ? -15.023 -8.875 7.523 1 98.62 40 ILE B C 1
ATOM 1064 O O . ILE B 1 40 ? -14.883 -10.031 7.117 1 98.62 40 ILE B O 1
ATOM 1068 N N . GLY B 1 41 ? -14.969 -7.812 6.719 1 98.56 41 GLY B N 1
ATOM 1069 C CA . GLY B 1 41 ? -14.648 -7.969 5.309 1 98.56 41 GLY B CA 1
ATOM 1070 C C . GLY B 1 41 ? -13.32 -8.664 5.07 1 98.56 41 GLY B C 1
ATOM 1071 O O . GLY B 1 41 ? -13.211 -9.516 4.188 1 98.56 41 GLY B O 1
ATOM 1072 N N . GLY B 1 42 ? -12.273 -8.258 5.852 1 98.69 42 GLY B N 1
ATOM 1073 C CA . GLY B 1 42 ? -10.961 -8.883 5.73 1 98.69 42 GLY B CA 1
ATOM 1074 C C . GLY B 1 42 ? -10.977 -10.367 6.023 1 98.69 42 GLY B C 1
ATOM 1075 O O . GLY B 1 42 ? -10.414 -11.164 5.266 1 98.69 42 GLY B O 1
ATOM 1076 N N . ILE B 1 43 ? -11.625 -10.773 7.074 1 98.31 43 ILE B N 1
ATOM 1077 C CA . ILE B 1 43 ? -11.703 -12.172 7.488 1 98.31 43 ILE B CA 1
ATOM 1078 C C . ILE B 1 43 ? -12.445 -12.984 6.43 1 98.31 43 ILE B C 1
ATOM 1080 O O . ILE B 1 43 ? -12.016 -14.078 6.066 1 98.31 43 ILE B O 1
ATOM 1084 N N . LEU B 1 44 ? -13.531 -12.453 5.93 1 98.44 44 LEU B N 1
ATOM 1085 C CA . LEU B 1 44 ? -14.312 -13.141 4.91 1 98.44 44 LEU B CA 1
ATOM 1086 C C . LEU B 1 44 ? -13.492 -13.336 3.639 1 98.44 44 LEU B C 1
ATOM 1088 O O . LEU B 1 44 ? -13.5 -14.422 3.051 1 98.44 44 LEU B O 1
ATOM 1092 N N . CYS B 1 45 ? -12.812 -12.336 3.209 1 98.38 45 CYS B N 1
ATOM 1093 C CA . CYS B 1 45 ? -12 -12.43 2.002 1 98.38 45 CYS B CA 1
ATOM 1094 C C . CYS B 1 45 ? -10.883 -13.453 2.17 1 98.38 45 CYS B C 1
ATOM 1096 O O . CYS B 1 45 ? -10.602 -14.227 1.254 1 98.38 45 CYS B O 1
ATOM 1098 N N . ILE B 1 46 ? -10.25 -13.422 3.311 1 97.94 46 ILE B N 1
ATOM 1099 C CA . ILE B 1 46 ? -9.195 -14.391 3.58 1 97.94 46 ILE B CA 1
ATOM 1100 C C . ILE B 1 46 ? -9.773 -15.805 3.58 1 97.94 46 ILE B C 1
ATOM 1102 O O . ILE B 1 46 ? -9.18 -16.719 3.016 1 97.94 46 ILE B O 1
ATOM 1106 N N . GLY B 1 47 ? -10.945 -16.031 4.25 1 97.56 47 GLY B N 1
ATOM 1107 C CA . GLY B 1 47 ? -11.617 -17.312 4.223 1 97.56 47 GLY B CA 1
ATOM 1108 C C . GLY B 1 47 ? -11.938 -17.797 2.82 1 97.56 47 GLY B C 1
ATOM 1109 O O . GLY B 1 47 ? -11.672 -18.953 2.479 1 97.56 47 GLY B O 1
ATOM 1110 N N . PHE B 1 48 ? -12.477 -16.906 1.97 1 97.38 48 PHE B N 1
ATOM 1111 C CA . PHE B 1 48 ? -12.82 -17.234 0.594 1 97.38 48 PHE B CA 1
ATOM 1112 C C . PHE B 1 48 ? -11.57 -17.547 -0.216 1 97.38 48 PHE B C 1
ATOM 1114 O O . PHE B 1 48 ? -11.594 -18.406 -1.108 1 97.38 48 PHE B O 1
ATOM 1121 N N . SER B 1 49 ? -10.508 -16.797 0.057 1 97.56 49 SER B N 1
ATOM 1122 C CA . SER B 1 49 ? -9.234 -17.078 -0.613 1 97.56 49 SER B CA 1
ATOM 1123 C C . SER B 1 49 ? -8.789 -18.516 -0.384 1 97.56 49 SER B C 1
ATOM 1125 O O . SER B 1 49 ? -8.312 -19.172 -1.307 1 97.56 49 SER B O 1
ATOM 1127 N N . LEU B 1 50 ? -8.945 -19.031 0.818 1 96.38 50 LEU B N 1
ATOM 1128 C CA . LEU B 1 50 ? -8.523 -20.375 1.177 1 96.38 50 LEU B CA 1
ATOM 1129 C C . LEU B 1 50 ? -9.375 -21.422 0.452 1 96.38 50 LEU B C 1
ATOM 1131 O O . LEU B 1 50 ? -8.883 -22.5 0.116 1 96.38 50 LEU B O 1
ATOM 1135 N N . ALA B 1 51 ? -10.602 -21.062 0.169 1 95.62 51 ALA B N 1
ATOM 1136 C CA . ALA B 1 51 ? -11.539 -21.984 -0.463 1 95.62 51 ALA B CA 1
ATOM 1137 C C . ALA B 1 51 ? -11.445 -21.922 -1.984 1 95.62 51 ALA B C 1
ATOM 1139 O O . ALA B 1 51 ? -11.953 -22.797 -2.689 1 95.62 51 ALA B O 1
ATOM 1140 N N . CYS B 1 52 ? -10.789 -20.859 -2.486 1 93.12 52 CYS B N 1
ATOM 1141 C CA . CYS B 1 52 ? -10.711 -20.609 -3.92 1 93.12 52 CYS B CA 1
ATOM 1142 C C . CYS B 1 52 ? -9.617 -21.469 -4.562 1 93.12 52 CYS B C 1
ATOM 1144 O O . CYS B 1 52 ? -8.477 -21.469 -4.098 1 93.12 52 CYS B O 1
ATOM 1146 N N . ALA B 1 53 ? -9.906 -22.219 -5.664 1 86.12 53 ALA B N 1
ATOM 1147 C CA . ALA B 1 53 ? -8.969 -23.125 -6.312 1 86.12 53 ALA B CA 1
ATOM 1148 C C . ALA B 1 53 ? -8.141 -22.406 -7.363 1 86.12 53 ALA B C 1
ATOM 1150 O O . ALA B 1 53 ? -7.055 -22.859 -7.73 1 86.12 53 ALA B O 1
ATOM 1151 N N . LYS B 1 54 ? -8.656 -21.344 -7.895 1 91.06 54 LYS B N 1
ATOM 1152 C CA . LYS B 1 54 ? -7.938 -20.609 -8.93 1 91.06 54 LYS B CA 1
ATOM 1153 C C . LYS B 1 54 ? -6.82 -19.766 -8.32 1 91.06 54 LYS B C 1
ATOM 1155 O O . LYS B 1 54 ? -7.07 -18.938 -7.449 1 91.06 54 LYS B O 1
ATOM 1160 N N . GLY B 1 55 ? -5.676 -19.922 -8.789 1 90.56 55 GLY B N 1
ATOM 1161 C CA . GLY B 1 55 ? -4.477 -19.344 -8.203 1 90.56 55 GLY B CA 1
ATOM 1162 C C . GLY B 1 55 ? -4.516 -17.828 -8.141 1 90.56 55 GLY B C 1
ATOM 1163 O O . GLY B 1 55 ? -4.328 -17.25 -7.07 1 90.56 55 GLY B O 1
ATOM 1164 N N . VAL B 1 56 ? -4.742 -17.234 -9.297 1 94.88 56 VAL B N 1
ATOM 1165 C CA . VAL B 1 56 ? -4.734 -15.773 -9.375 1 94.88 56 VAL B CA 1
ATOM 1166 C C . VAL B 1 56 ? -5.863 -15.211 -8.516 1 94.88 56 VAL B C 1
ATOM 1168 O O . VAL B 1 56 ? -5.648 -14.281 -7.73 1 94.88 56 VAL B O 1
ATOM 1171 N N . LEU B 1 57 ? -7.027 -15.773 -8.602 1 96.12 57 LEU B N 1
ATOM 1172 C CA . LEU B 1 57 ? -8.172 -15.297 -7.836 1 96.12 57 LEU B CA 1
ATOM 1173 C C . LEU B 1 57 ? -7.945 -15.492 -6.344 1 96.12 57 LEU B C 1
ATOM 1175 O O . LEU B 1 57 ? -8.273 -14.617 -5.539 1 96.12 57 LEU B O 1
ATOM 1179 N N . SER B 1 58 ? -7.449 -16.625 -5.945 1 97.5 58 SER B N 1
ATOM 1180 C CA . SER B 1 58 ? -7.125 -16.875 -4.547 1 97.5 58 SER B CA 1
ATOM 1181 C C . SER B 1 58 ? -6.137 -15.844 -4.012 1 97.5 58 SER B C 1
ATOM 1183 O O . SER B 1 58 ? -6.324 -15.312 -2.916 1 97.5 58 SER B O 1
ATOM 1185 N N . ALA B 1 59 ? -5.098 -15.523 -4.84 1 97.5 59 ALA B N 1
ATOM 1186 C CA . ALA B 1 59 ? -4.082 -14.555 -4.434 1 97.5 59 ALA B CA 1
ATOM 1187 C C . ALA B 1 59 ? -4.691 -13.164 -4.254 1 97.5 59 ALA B C 1
ATOM 1189 O O . ALA B 1 59 ? -4.43 -12.492 -3.258 1 97.5 59 ALA B O 1
ATOM 1190 N N . LEU B 1 60 ? -5.469 -12.758 -5.148 1 98.25 60 LEU B N 1
ATOM 1191 C CA . LEU B 1 60 ? -6.043 -11.414 -5.102 1 98.25 60 LEU B CA 1
ATOM 1192 C C . LEU B 1 60 ? -7.074 -11.305 -3.98 1 98.25 60 LEU B C 1
ATOM 1194 O O . LEU B 1 60 ? -7.203 -10.25 -3.357 1 98.25 60 LEU B O 1
ATOM 1198 N N . LEU B 1 61 ? -7.812 -12.375 -3.703 1 98.25 61 LEU B N 1
ATOM 1199 C CA . LEU B 1 61 ? -8.719 -12.391 -2.562 1 98.25 61 LEU B CA 1
ATOM 1200 C C . LEU B 1 61 ? -7.953 -12.258 -1.252 1 98.25 61 LEU B C 1
ATOM 1202 O O . LEU B 1 61 ? -8.383 -11.539 -0.344 1 98.25 61 LEU B O 1
ATOM 1206 N N . ALA B 1 62 ? -6.863 -12.906 -1.141 1 98.38 62 ALA B N 1
ATOM 1207 C CA . ALA B 1 62 ? -6.023 -12.789 0.049 1 98.38 62 ALA B CA 1
ATOM 1208 C C . ALA B 1 62 ? -5.469 -11.375 0.19 1 98.38 62 ALA B C 1
ATOM 1210 O O . ALA B 1 62 ? -5.48 -10.805 1.283 1 98.38 62 ALA B O 1
ATOM 1211 N N . VAL B 1 63 ? -5.016 -10.836 -0.895 1 98.44 63 VAL B N 1
ATOM 1212 C CA . VAL B 1 63 ? -4.492 -9.477 -0.884 1 98.44 63 VAL B CA 1
ATOM 1213 C C . VAL B 1 63 ? -5.594 -8.5 -0.47 1 98.44 63 VAL B C 1
ATOM 1215 O O . VAL B 1 63 ? -5.359 -7.59 0.326 1 98.44 63 VAL B O 1
ATOM 1218 N N . LEU B 1 64 ? -6.754 -8.688 -1.041 1 98.69 64 LEU B N 1
ATOM 1219 C CA . LEU B 1 64 ? -7.879 -7.848 -0.641 1 98.69 64 LEU B CA 1
ATOM 1220 C C . LEU B 1 64 ? -8.172 -8.008 0.847 1 98.69 64 LEU B C 1
ATOM 1222 O O . LEU B 1 64 ? -8.383 -7.016 1.55 1 98.69 64 LEU B O 1
ATOM 1226 N N . GLY B 1 65 ? -8.18 -9.203 1.323 1 98.62 65 GLY B N 1
ATOM 1227 C CA . GLY B 1 65 ? -8.43 -9.445 2.736 1 98.62 65 GLY B CA 1
ATOM 1228 C C . GLY B 1 65 ? -7.418 -8.773 3.645 1 98.62 65 GLY B C 1
ATOM 1229 O O . GLY B 1 65 ? -7.797 -8.07 4.586 1 98.62 65 GLY B O 1
ATOM 1230 N N . PHE B 1 66 ? -6.168 -8.898 3.344 1 98.5 66 PHE B N 1
ATOM 1231 C CA . PHE B 1 66 ? -5.121 -8.281 4.148 1 98.5 66 PHE B CA 1
ATOM 1232 C C . PHE B 1 66 ? -5.148 -6.77 4.004 1 98.5 66 PHE B C 1
ATOM 1234 O O . PHE B 1 66 ? -4.836 -6.043 4.953 1 98.5 66 PHE B O 1
ATOM 1241 N N . SER B 1 67 ? -5.492 -6.27 2.805 1 98.38 67 SER B N 1
ATOM 1242 C CA . SER B 1 67 ? -5.641 -4.828 2.619 1 98.38 67 SER B CA 1
ATOM 1243 C C . SER B 1 67 ? -6.762 -4.273 3.49 1 98.38 67 SER B C 1
ATOM 1245 O O . SER B 1 67 ? -6.637 -3.182 4.051 1 98.38 67 SER B O 1
ATOM 1247 N N . LEU B 1 68 ? -7.832 -4.984 3.592 1 98.56 68 LEU B N 1
ATOM 1248 C CA . LEU B 1 68 ? -8.93 -4.551 4.449 1 98.56 68 LEU B CA 1
ATOM 1249 C C . LEU B 1 68 ? -8.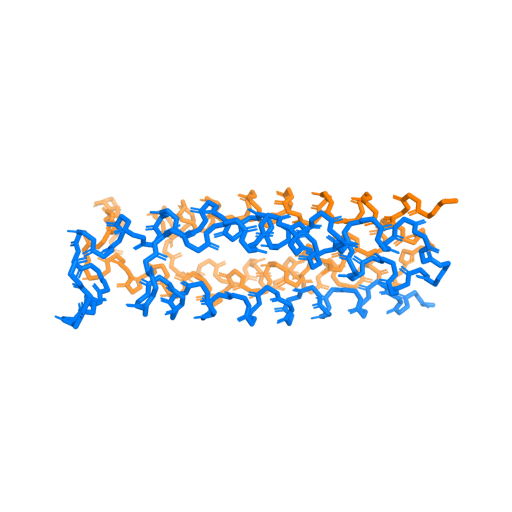508 -4.547 5.914 1 98.56 68 LEU B C 1
ATOM 1251 O O . LEU B 1 68 ? -8.844 -3.617 6.652 1 98.56 68 LEU B O 1
ATOM 1255 N N . LEU B 1 69 ? -7.793 -5.484 6.32 1 98.19 69 LEU B N 1
ATOM 1256 C CA . LEU B 1 69 ? -7.289 -5.516 7.691 1 98.19 69 LEU B CA 1
ATOM 1257 C C . LEU B 1 69 ? -6.297 -4.383 7.93 1 98.19 69 LEU B C 1
ATOM 1259 O O . LEU B 1 69 ? -6.328 -3.732 8.977 1 98.19 69 LEU B O 1
ATOM 1263 N N . TRP B 1 70 ? -5.391 -4.156 6.953 1 97.25 70 TRP B N 1
ATOM 1264 C CA . TRP B 1 70 ? -4.426 -3.062 7.051 1 97.25 70 TRP B CA 1
ATOM 1265 C C . TRP B 1 70 ? -5.137 -1.716 7.125 1 97.25 70 TRP B C 1
ATOM 1267 O O . TRP B 1 70 ? -4.656 -0.786 7.773 1 97.25 70 TRP B O 1
ATOM 1277 N N . SER B 1 71 ? -6.309 -1.628 6.488 1 97.62 71 SER B N 1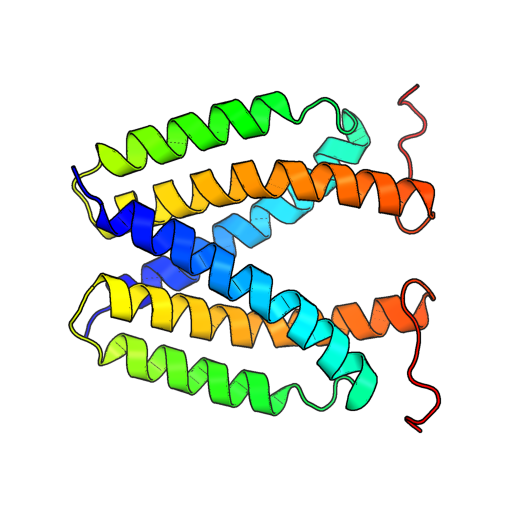
ATOM 1278 C CA . SER B 1 71 ? -7.098 -0.401 6.457 1 97.62 71 SER B CA 1
ATOM 1279 C C . SER B 1 71 ? -7.551 -0.001 7.859 1 97.62 71 SER B C 1
ATOM 1281 O O . SER B 1 71 ? -7.828 1.173 8.117 1 97.62 71 SER B O 1
ATOM 1283 N N . ILE B 1 72 ? -7.594 -0.944 8.727 1 97.5 72 ILE B N 1
ATOM 1284 C CA . ILE B 1 72 ? -7.961 -0.634 10.109 1 97.5 72 ILE B CA 1
ATOM 1285 C C . ILE B 1 72 ? -6.902 0.268 10.734 1 97.5 72 ILE B C 1
ATOM 1287 O O . ILE B 1 72 ? -7.227 1.294 11.336 1 97.5 72 ILE B O 1
ATOM 1291 N N . LYS B 1 73 ? -5.641 -0.155 10.586 1 96.06 73 LYS B N 1
ATOM 1292 C CA . LYS B 1 73 ? -4.543 0.685 11.055 1 96.06 73 LYS B CA 1
ATOM 1293 C C . LYS B 1 73 ? -4.535 2.033 10.344 1 96.06 73 LYS B C 1
ATOM 1295 O O . LYS B 1 73 ? -4.344 3.074 10.969 1 96.06 73 LYS B O 1
ATOM 1300 N N . GLU B 1 74 ? -4.766 1.994 9.086 1 95.94 74 GLU B N 1
ATOM 1301 C CA . GLU B 1 74 ? -4.766 3.207 8.273 1 95.94 74 GLU B CA 1
ATOM 1302 C C . GLU B 1 74 ? -5.863 4.168 8.719 1 95.94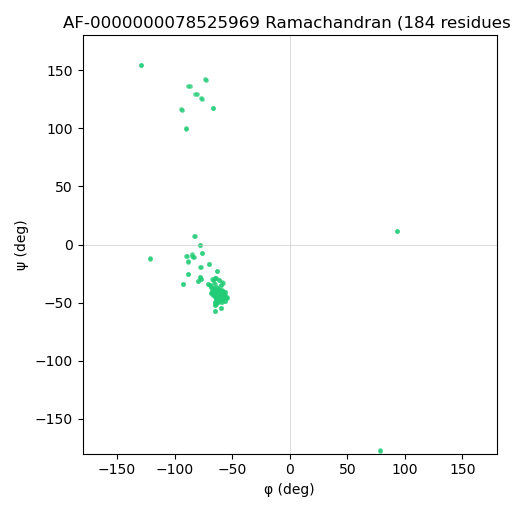 74 GLU B C 1
ATOM 1304 O O . GLU B 1 74 ? -5.684 5.387 8.672 1 95.94 74 GLU B O 1
ATOM 1309 N N . LEU B 1 75 ? -6.988 3.594 9.086 1 97 75 LEU B N 1
ATOM 1310 C CA . LEU B 1 75 ? -8.086 4.41 9.594 1 97 75 LEU B CA 1
ATOM 1311 C C . LEU B 1 75 ? -7.652 5.199 10.82 1 97 75 LEU B C 1
ATOM 1313 O O . LEU B 1 75 ? -7.91 6.402 10.922 1 97 75 LEU B O 1
ATOM 1317 N N . SER B 1 76 ? -7.023 4.562 11.719 1 96.31 76 SER B N 1
ATOM 1318 C CA . SER B 1 76 ? -6.52 5.211 12.93 1 96.31 76 SER B CA 1
ATOM 1319 C C . SER B 1 76 ? -5.488 6.281 12.594 1 96.31 76 SER B C 1
ATOM 1321 O O . SER B 1 76 ? -5.523 7.383 13.148 1 96.31 76 SER B O 1
ATOM 1323 N N . GLU B 1 77 ? -4.598 5.977 11.656 1 96 77 GLU B N 1
ATOM 1324 C CA . GLU B 1 77 ? -3.59 6.945 11.234 1 96 77 GLU B CA 1
ATOM 1325 C C . GLU B 1 77 ? -4.23 8.141 10.539 1 96 77 GLU B C 1
ATOM 1327 O O . GLU B 1 77 ? -3.77 9.273 10.688 1 96 77 GLU B O 1
ATOM 1332 N N . GLN B 1 78 ? -5.203 7.789 9.789 1 95.75 78 GLN B N 1
ATOM 1333 C CA . GLN B 1 78 ? -5.918 8.867 9.117 1 95.75 78 GLN B CA 1
ATOM 1334 C C . GLN B 1 78 ? -6.566 9.805 10.125 1 95.75 78 GLN B C 1
ATOM 1336 O O . GLN B 1 78 ? -6.543 11.031 9.953 1 95.75 78 GLN B O 1
ATOM 1341 N N . LYS B 1 79 ? -7.18 9.242 11.125 1 96.44 79 LYS B N 1
ATOM 1342 C CA . LYS B 1 79 ? -7.734 10.055 12.203 1 96.44 79 LYS B CA 1
ATOM 1343 C C . LYS B 1 79 ? -6.668 10.969 12.812 1 96.44 79 LYS B C 1
ATOM 1345 O O . LYS B 1 79 ? -6.918 12.148 13.039 1 96.44 79 LYS B O 1
ATOM 1350 N N . ASP B 1 80 ? -5.469 10.406 13.078 1 96.75 80 ASP B N 1
ATOM 1351 C CA . ASP B 1 80 ? -4.355 11.18 13.609 1 96.75 80 ASP B CA 1
ATOM 1352 C C . ASP B 1 80 ? -3.98 12.32 12.664 1 96.75 80 ASP B C 1
ATOM 1354 O O . ASP B 1 80 ? -3.697 13.438 13.117 1 96.75 80 ASP B O 1
ATOM 1358 N N . ARG B 1 81 ? -4 12.102 11.43 1 95.62 81 ARG B N 1
ATOM 1359 C CA . ARG B 1 81 ? -3.664 13.117 10.438 1 95.62 81 ARG B CA 1
ATOM 1360 C C . ARG B 1 81 ? -4.684 14.25 10.445 1 95.62 81 ARG B C 1
ATOM 1362 O O . ARG B 1 81 ? -4.324 15.414 10.266 1 95.62 81 ARG B O 1
ATOM 1369 N N . VAL B 1 82 ? -5.895 13.844 10.625 1 95.44 82 VAL B N 1
ATOM 1370 C CA . VAL B 1 82 ? -6.953 14.844 10.688 1 95.44 82 VAL B CA 1
ATOM 1371 C C . VAL B 1 82 ? -6.781 15.695 11.945 1 95.44 82 VAL B C 1
ATOM 1373 O O . VAL B 1 82 ? -6.902 16.922 11.891 1 95.44 82 VAL B O 1
ATOM 1376 N N . GLU B 1 83 ? -6.441 15.055 12.992 1 95.69 83 GLU B N 1
ATOM 1377 C CA . GLU B 1 83 ? -6.246 15.758 14.258 1 95.69 83 GLU B CA 1
ATOM 1378 C C . GLU B 1 83 ? -5.059 16.719 14.188 1 95.69 83 GLU B C 1
ATOM 1380 O O . GLU B 1 83 ? -5.066 17.781 14.812 1 95.69 83 GLU B O 1
ATOM 1385 N N . LYS B 1 84 ? -4.082 16.344 13.352 1 95.5 84 LYS B N 1
ATOM 1386 C CA . LYS B 1 84 ? -2.896 17.188 13.164 1 95.5 84 LYS B CA 1
ATOM 1387 C C . LYS B 1 84 ? -3.152 18.297 12.148 1 95.5 84 LYS B C 1
ATOM 1389 O O . LYS B 1 84 ? -2.285 19.125 11.906 1 95.5 84 LYS B O 1
ATOM 1394 N N . GLY B 1 85 ? -4.262 18.172 11.477 1 93.31 85 GLY B N 1
ATOM 1395 C CA . GLY B 1 85 ? -4.66 19.234 10.555 1 93.31 85 GLY B CA 1
ATOM 1396 C C . GLY B 1 85 ? -4.188 18.984 9.133 1 93.31 85 GLY B C 1
ATOM 1397 O O . GLY B 1 85 ? -4.223 19.891 8.297 1 93.31 85 GLY B O 1
ATOM 1398 N N . TRP B 1 86 ? -3.738 17.812 8.891 1 93.56 86 TRP B N 1
ATOM 1399 C CA . TRP B 1 86 ? -3.225 17.5 7.562 1 93.56 86 TRP B CA 1
ATOM 1400 C C . TRP B 1 86 ? -4.367 17.266 6.582 1 93.56 86 TRP B C 1
ATOM 1402 O O . TRP B 1 86 ? -4.219 17.484 5.379 1 93.56 86 TRP B O 1
ATOM 1412 N N . PHE B 1 87 ? -5.527 16.766 7.066 1 93.5 87 PHE B N 1
ATOM 1413 C CA . PHE B 1 87 ? -6.73 16.516 6.281 1 93.5 87 PHE B CA 1
ATOM 1414 C C . PHE B 1 87 ? -7.949 17.156 6.941 1 93.5 87 PHE B C 1
ATOM 1416 O O . PHE B 1 87 ? -7.977 17.328 8.156 1 93.5 87 PHE B O 1
ATOM 1423 N N . PRO B 1 88 ? -8.844 17.406 6.121 1 93.25 88 PRO B N 1
ATOM 1424 C CA . PRO B 1 88 ? -10.016 18.094 6.68 1 93.25 88 PRO B CA 1
ATOM 1425 C C . PRO B 1 88 ? -10.883 17.172 7.531 1 93.25 88 PRO B C 1
ATOM 1427 O O . PRO B 1 88 ? -11.039 15.984 7.215 1 93.25 88 PRO B O 1
ATOM 1430 N N . LYS B 1 89 ? -11.422 17.734 8.625 1 93.88 89 LYS B N 1
ATOM 1431 C CA . LYS B 1 89 ? -12.422 17.062 9.461 1 93.88 89 LYS B CA 1
ATOM 1432 C C . LYS B 1 89 ? -13.836 17.344 8.953 1 93.88 89 LYS B C 1
ATOM 1434 O O . LYS B 1 89 ? -14.133 18.469 8.516 1 93.88 89 LYS B O 1
ATOM 1439 N N . ASN B 1 90 ? -14.609 16.266 8.938 1 93.62 90 ASN B N 1
ATOM 1440 C CA . ASN B 1 90 ? -16 16.469 8.547 1 93.62 90 ASN B CA 1
ATOM 1441 C C . ASN B 1 90 ? -16.75 17.312 9.57 1 93.62 90 ASN B C 1
ATOM 1443 O O . ASN B 1 90 ? -16.984 16.875 10.695 1 93.62 90 ASN B O 1
ATOM 1447 N N . PRO B 1 91 ? -17.203 18.438 9.133 1 90.81 91 PRO B N 1
ATOM 1448 C CA . PRO B 1 91 ? -17.891 19.312 10.078 1 90.81 91 PRO B CA 1
ATOM 1449 C C . PRO B 1 91 ? -19.25 18.781 10.508 1 90.81 91 PRO B C 1
ATOM 1451 O O . PRO B 1 91 ? -19.812 19.219 11.516 1 90.81 91 PRO B O 1
ATOM 1454 N N . LYS B 1 92 ? -19.734 17.906 9.805 1 91.88 92 LYS B N 1
ATOM 1455 C CA . LYS B 1 92 ? -21.062 17.359 10.094 1 91.88 92 LYS B CA 1
ATOM 1456 C C . LYS B 1 92 ? -20.969 16.172 11.047 1 91.88 92 LYS B C 1
ATOM 1458 O O . LYS B 1 92 ? -22 15.664 11.508 1 91.88 92 LYS B O 1
ATOM 1463 N N . ARG B 1 93 ? -19.734 15.734 11.266 1 83.12 93 ARG B N 1
ATOM 1464 C CA . ARG B 1 93 ? -19.562 14.602 12.156 1 83.12 93 ARG B CA 1
ATOM 1465 C C . ARG B 1 93 ? -19.266 15.062 13.578 1 83.12 93 ARG B C 1
ATOM 1467 O O . ARG B 1 93 ? -18.5 16 13.789 1 83.12 93 ARG B O 1
ATOM 1474 N N . LYS B 1 94 ? -20.109 14.773 14.461 1 65.38 94 LYS B N 1
ATOM 1475 C CA . LYS B 1 94 ? -20.016 15.148 15.867 1 65.38 94 LYS B CA 1
ATOM 1476 C C . LYS B 1 94 ? -19 14.281 16.594 1 65.38 94 LYS B C 1
ATOM 1478 O O . LYS B 1 94 ? -18.875 13.086 16.297 1 65.38 94 LYS B O 1
#

Solvent-accessible surface area (backbone atoms only — not comparable to full-atom values): 9335 Å² total; per-residue (Å²): 121,36,62,58,11,50,51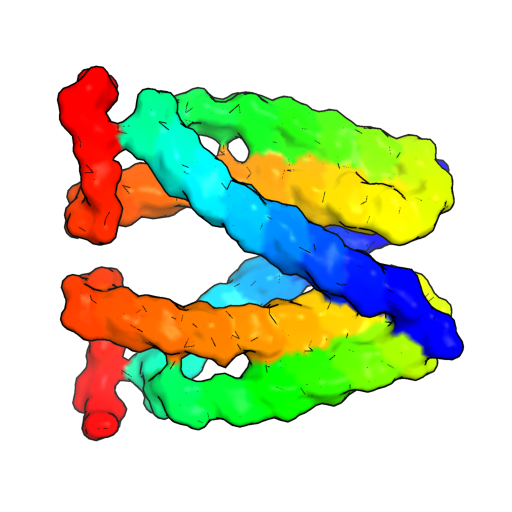,40,18,53,52,47,50,53,50,53,59,54,47,49,58,48,41,53,50,40,34,42,73,64,35,61,75,56,39,61,60,28,45,53,52,11,53,50,29,38,55,48,10,33,70,32,84,51,63,60,60,8,25,49,29,13,34,49,10,49,49,28,44,49,40,38,58,48,23,52,50,48,51,51,36,32,76,72,62,77,41,81,73,42,84,84,56,128,122,35,60,59,12,51,51,41,18,55,51,48,51,52,51,52,60,55,47,50,58,48,40,54,50,41,34,40,73,64,34,61,76,55,38,61,60,29,44,53,51,11,53,50,28,38,54,49,10,33,72,31,84,49,65,61,61,8,26,49,30,13,34,48,9,50,49,28,44,51,41,39,59,47,23,52,50,48,52,51,35,30,74,72,62,76,39,81,73,41,83,86,54,128

Foldseek 3Di:
DDCLVVLLVVLLCVLLVVVVVVLLVCCQPPNLPCLVVLQVQLVVLLVVLVVDPDDSSSSSSNSNSVSSNVSSVVSVVSVVCCVVVVDPHHPVPD/DPCLVVLLVVLLCVLLVVVVVVLLVCCQPPNLPCLVVLQVQLVVLLVVLVVDPDDSSSSSSNSNSVSSNVSSVVSVVSVVCCVVVVDPHHPVPD

Secondary structure (DSSP, 8-state):
--HHHHHHHHHHHHHHHHHHHHHHHHHHHH-GGGHHHHHHHHHHHHHHHHH--SHHHHHHHHHHHHHHHHHHHHHHHHHHHHHTTSSPPPTT--/---HHHHHHHHHHHHHHHHHHHHHHHHHHH-GGGHHHHHHHHHHHHHHHHH--SHHHHHHHHHHHHHHHHHHHHHHHHHHHHHTTSSPPPTT--

Radius of gyration: 17.8 Å; Cα contacts (8 Å, |Δi|>4): 278; chains: 2; bounding box: 43×47×35 Å

InterPro domains:
  IPR027890 Protein of unknown function DUF4491 [PF14898] (2-93)

Nearest PDB structures (foldseek):
  7xq0-assembly1_A  TM=5.649E-01  e=1.749E+00  Homo sapiens
  9b1o-assembly1_A  TM=7.435E-01  e=5.057E+00  Homo sapiens
  8ttf-assembly1_A  TM=5.503E-01  e=3.488E+00  Staphylococcus aureus
  8s5z-assembly1_A  TM=4.981E-01  e=8.155E+00  Homo sapiens
  9b1o-assembly1_A  TM=7.437E-01  e=4.085E+00  Homo sapiens